Protein AF-A0AA41FCJ8-F1 (afdb_monomer_lite)

Secondary structure (DSSP, 8-state):
---SB-TTS-B-EEEEEETHHHHHHHHHHHHS-HHHHHTEEEEEEESPPPPPGGG--HHHHHHHHTTEEEEEESS-SGGGTT------TTS--S--SS--EEE-BSS-GGGGG-GGGB-EETTEEPB-SS--HHHHHHHHHHHHHHHH--HHHHHHHHHHHHHHHHHT--SSGGGGGG--S-HHHHHHHHHHH-TTS-HHHHHHHHHHHHHHHHHS--TTSS-S------

Sequence (230 aa):
MEETICKDGTVRYRIGGHSKGGNLAVYGAMMCSEGAKEQIDAIYMNDSPGLCPAMIDEEKCQDIQGRIIKIVPEFSIIGMLFEGNDTVNGTEQKVAMNSGLIVKSSADGILQHDAFSWQIEGNHFATAQQLAEKAWIYNGIFDRWIES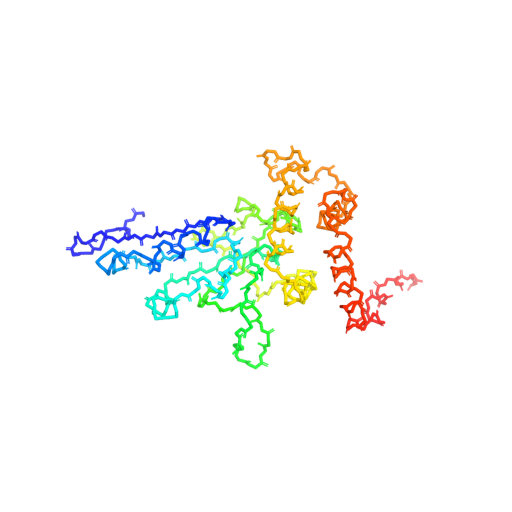ADFEERELFVRNFFDALEAGGARTTSELAKSDAGGFEAILFAMVSSEKSSKKVVGKLFYSFWEERKAINYPKLVTVQDGSSS

Structure (mmCIF, N/CA/C/O backbone):
data_AF-A0AA41FCJ8-F1
#
_entry.id   AF-A0AA41FCJ8-F1
#
loop_
_atom_site.group_PDB
_atom_site.id
_atom_site.type_symbol
_atom_site.label_atom_id
_atom_site.label_alt_id
_atom_site.label_comp_id
_atom_site.label_asym_id
_atom_site.label_entity_id
_atom_site.label_seq_id
_atom_site.pdbx_PDB_ins_code
_atom_site.Cartn_x
_atom_site.Cartn_y
_atom_site.Cartn_z
_atom_site.occupancy
_atom_site.B_iso_or_equiv
_atom_site.auth_seq_id
_atom_site.auth_comp_id
_atom_site.auth_asym_id
_atom_site.auth_atom_id
_atom_site.pdbx_PDB_model_num
ATOM 1 N N . MET A 1 1 ? -18.033 -17.223 9.549 1.00 35.25 1 MET A N 1
ATOM 2 C CA . MET A 1 1 ? -18.462 -15.876 9.112 1.00 35.25 1 MET A CA 1
ATOM 3 C C . MET A 1 1 ? -19.306 -15.261 10.234 1.00 35.25 1 MET A C 1
ATOM 5 O O . MET A 1 1 ? -20.445 -14.888 10.015 1.00 35.25 1 MET A O 1
ATOM 9 N N . GLU A 1 2 ? -18.764 -15.244 11.458 1.00 34.78 2 GLU A N 1
ATOM 10 C CA . GLU A 1 2 ? -19.519 -14.983 12.703 1.00 34.78 2 GLU A CA 1
ATOM 11 C C . GLU A 1 2 ? -18.707 -14.138 13.713 1.00 34.78 2 GLU A C 1
ATOM 13 O O . GLU A 1 2 ? -19.001 -14.112 14.899 1.00 34.78 2 GLU A O 1
ATOM 18 N N . GLU A 1 3 ? -17.681 -13.415 13.250 1.00 41.94 3 GLU A N 1
ATOM 19 C CA . GLU A 1 3 ? -16.798 -12.588 14.097 1.00 41.94 3 GLU A CA 1
ATOM 20 C C . GLU A 1 3 ? -16.775 -11.122 13.639 1.00 41.94 3 GLU A C 1
ATOM 22 O O . GLU A 1 3 ? -15.727 -10.517 13.403 1.00 41.94 3 GLU A O 1
ATOM 27 N N . THR A 1 4 ? -17.951 -10.532 13.429 1.00 51.28 4 THR A N 1
ATOM 28 C CA . THR A 1 4 ? -18.060 -9.086 13.132 1.00 51.28 4 THR A CA 1
ATOM 29 C C . THR A 1 4 ? -18.972 -8.350 14.111 1.00 51.28 4 THR A C 1
ATOM 31 O O . THR A 1 4 ? -19.160 -7.146 13.995 1.00 51.28 4 THR A O 1
ATOM 34 N N . ILE A 1 5 ? -19.499 -9.052 15.116 1.00 45.84 5 ILE A N 1
ATOM 35 C CA . ILE A 1 5 ? -20.264 -8.465 16.216 1.00 45.84 5 ILE A CA 1
ATOM 36 C C . ILE A 1 5 ? -19.509 -8.804 17.500 1.00 45.84 5 ILE A C 1
ATOM 38 O O . ILE A 1 5 ? -19.353 -9.979 17.839 1.00 45.84 5 ILE A O 1
ATOM 42 N N . CYS A 1 6 ? -18.994 -7.790 18.196 1.00 50.47 6 CYS A N 1
ATOM 43 C CA . CYS A 1 6 ? -18.425 -7.980 19.524 1.00 50.47 6 CYS A CA 1
ATOM 44 C C . CYS A 1 6 ? -19.501 -8.511 20.481 1.00 50.47 6 CYS A C 1
ATOM 46 O O . CYS A 1 6 ? -20.681 -8.177 20.371 1.00 50.47 6 CYS A O 1
ATOM 48 N N . LYS A 1 7 ? -19.086 -9.341 21.445 1.00 52.44 7 LYS A N 1
ATOM 49 C CA . LYS A 1 7 ? -19.967 -10.000 22.430 1.00 52.44 7 LYS A CA 1
ATOM 50 C C . LYS A 1 7 ? -20.771 -9.026 23.318 1.00 52.44 7 LYS A C 1
ATOM 52 O O . LYS A 1 7 ? -21.604 -9.485 24.091 1.00 52.44 7 LYS A O 1
ATOM 57 N N . ASP A 1 8 ? -20.526 -7.720 23.223 1.00 64.62 8 ASP A N 1
ATOM 58 C CA . ASP A 1 8 ? -21.127 -6.642 24.016 1.00 64.62 8 ASP A CA 1
ATOM 59 C C . ASP A 1 8 ? -22.185 -5.806 23.259 1.00 64.62 8 ASP A C 1
ATOM 61 O O . ASP A 1 8 ? -22.806 -4.933 23.860 1.00 64.62 8 ASP A O 1
ATOM 65 N N . GLY A 1 9 ? -22.417 -6.065 21.964 1.00 64.44 9 GLY A N 1
ATOM 66 C CA . GLY A 1 9 ? -23.357 -5.298 21.136 1.00 64.44 9 GLY A CA 1
ATOM 67 C C . GLY A 1 9 ? -22.776 -4.024 20.508 1.00 64.44 9 GLY A C 1
ATOM 68 O O . GLY A 1 9 ? -23.511 -3.291 19.843 1.00 64.44 9 GLY A O 1
ATOM 69 N N . THR A 1 10 ? -21.474 -3.768 20.665 1.00 71.56 10 THR A N 1
ATOM 70 C CA . THR A 1 10 ? -20.786 -2.636 20.035 1.00 71.56 10 THR A CA 1
ATOM 71 C C . THR A 1 10 ? -20.411 -2.982 18.590 1.00 71.56 10 THR A C 1
ATOM 73 O O . THR A 1 10 ? -19.773 -4.003 18.322 1.00 71.56 10 THR A O 1
ATOM 76 N N . VAL A 1 11 ? -20.792 -2.126 17.634 1.00 82.31 11 VAL A N 1
ATOM 77 C CA . VAL A 1 11 ? -20.385 -2.268 16.226 1.00 82.31 11 VAL A CA 1
ATOM 78 C C . VAL A 1 11 ? -18.934 -1.820 16.083 1.00 82.31 11 VAL A C 1
ATOM 80 O O . VAL A 1 11 ? -18.587 -0.700 16.459 1.00 82.31 11 VAL A O 1
ATOM 83 N N . ARG A 1 12 ? -18.094 -2.694 15.525 1.00 87.94 12 ARG A N 1
ATOM 84 C CA . ARG A 1 12 ? -16.699 -2.393 15.196 1.00 87.94 12 ARG A CA 1
ATOM 85 C C . ARG A 1 12 ? -16.515 -2.350 13.688 1.00 87.94 12 ARG A C 1
ATOM 87 O O . ARG A 1 12 ? -17.090 -3.161 12.961 1.00 87.94 12 ARG A O 1
ATOM 94 N N . TYR A 1 13 ? -15.699 -1.416 13.222 1.00 91.94 13 TYR A N 1
ATOM 95 C CA . TYR A 1 13 ? -15.440 -1.198 11.808 1.00 91.94 13 TYR A CA 1
ATOM 96 C C . TYR A 1 13 ? -14.027 -1.627 11.442 1.00 91.94 13 TYR A C 1
ATOM 98 O O . TYR A 1 13 ? -13.049 -1.291 12.107 1.00 91.94 13 TYR A O 1
ATOM 106 N N . ARG A 1 14 ? -13.924 -2.330 10.318 1.00 94.62 14 ARG A N 1
ATOM 107 C CA . ARG A 1 14 ? -12.679 -2.473 9.571 1.00 94.62 14 ARG A CA 1
ATOM 108 C C . ARG A 1 14 ? -12.809 -1.602 8.340 1.00 94.62 14 ARG A C 1
ATOM 110 O O . ARG A 1 14 ? -13.746 -1.779 7.564 1.00 94.62 14 ARG A O 1
ATOM 117 N N . ILE A 1 15 ? -11.905 -0.651 8.192 1.00 95.88 15 ILE A N 1
ATOM 118 C CA . ILE A 1 15 ? -11.885 0.257 7.050 1.00 95.88 15 ILE A CA 1
ATOM 119 C C . ILE A 1 15 ? -10.626 0.004 6.238 1.00 95.88 15 ILE A C 1
ATOM 121 O O . ILE A 1 15 ? -9.684 -0.620 6.714 1.00 95.88 15 ILE A O 1
ATOM 125 N N . GLY A 1 16 ? -10.588 0.491 5.011 1.00 95.25 16 GLY A N 1
ATOM 126 C CA . GLY A 1 16 ? -9.395 0.383 4.198 1.00 95.25 16 GLY A CA 1
ATOM 127 C C . GLY A 1 16 ? -9.660 0.741 2.758 1.00 95.25 16 GLY A C 1
ATOM 128 O O . GLY A 1 16 ? -10.782 1.074 2.372 1.00 95.25 16 GLY A O 1
ATOM 129 N N . GLY A 1 17 ? -8.615 0.638 1.957 1.00 94.56 17 GLY A N 1
ATOM 130 C CA . GLY A 1 17 ? -8.722 0.841 0.530 1.00 94.56 17 GLY A CA 1
ATOM 131 C C . GLY A 1 17 ? -7.480 0.373 -0.201 1.00 94.56 17 GLY A C 1
ATOM 132 O O . GLY A 1 17 ? -6.437 0.112 0.394 1.00 94.56 17 GLY A O 1
ATOM 133 N N . HIS A 1 18 ? -7.630 0.256 -1.513 1.00 92.06 18 HIS A N 1
ATOM 134 C CA . HIS A 1 18 ? -6.555 -0.093 -2.428 1.00 92.06 18 HIS A CA 1
ATOM 135 C C . HIS A 1 18 ? -5.989 1.150 -3.107 1.00 92.06 18 HIS A C 1
ATOM 137 O O . HIS A 1 18 ? -6.725 2.116 -3.341 1.00 92.06 18 HIS A O 1
ATOM 143 N N . SER A 1 19 ? -4.688 1.143 -3.411 1.00 88.19 19 SER A N 1
ATOM 144 C CA . SER A 1 19 ? -4.016 2.251 -4.097 1.00 88.19 19 SER A CA 1
ATOM 145 C C . SER A 1 19 ? -4.230 3.565 -3.325 1.00 88.19 19 SER A C 1
ATOM 147 O O . SER A 1 19 ? -4.012 3.616 -2.115 1.00 88.19 19 SER A O 1
ATOM 149 N N . LYS A 1 20 ? -4.734 4.626 -3.964 1.00 86.81 20 LYS A N 1
ATOM 150 C CA . LYS A 1 20 ? -5.083 5.900 -3.301 1.00 86.81 20 LYS A CA 1
ATOM 151 C C . LYS A 1 20 ? -6.143 5.761 -2.191 1.00 86.81 20 LYS A C 1
ATOM 153 O O . LYS A 1 20 ? -6.176 6.579 -1.273 1.00 86.81 20 LYS A O 1
ATOM 158 N N . GLY A 1 21 ? -6.990 4.730 -2.245 1.00 91.12 21 GLY A N 1
ATOM 159 C CA . GLY A 1 21 ? -8.059 4.500 -1.272 1.00 91.12 21 GLY A CA 1
ATOM 160 C C . GLY A 1 21 ? -7.560 4.158 0.133 1.00 91.12 21 GLY A C 1
ATOM 161 O O . GLY A 1 21 ? -8.212 4.528 1.104 1.00 91.12 21 GLY A O 1
ATOM 162 N N . GLY A 1 22 ? -6.402 3.501 0.268 1.00 91.62 22 GLY A N 1
ATOM 163 C CA . GLY A 1 22 ? -5.837 3.210 1.591 1.00 91.62 22 GLY A CA 1
ATOM 164 C C . GLY A 1 22 ? -5.330 4.470 2.288 1.00 91.62 22 GLY A C 1
ATOM 165 O O . GLY A 1 22 ? -5.596 4.659 3.471 1.00 91.62 22 GLY A O 1
ATOM 166 N N . ASN A 1 23 ? -4.727 5.400 1.539 1.00 88.75 23 ASN A N 1
ATOM 167 C CA . ASN A 1 23 ? -4.375 6.722 2.066 1.00 88.75 23 ASN A CA 1
ATOM 168 C C . ASN A 1 23 ? -5.604 7.502 2.536 1.00 88.75 23 ASN A C 1
ATOM 170 O O . ASN A 1 23 ? -5.583 8.106 3.607 1.00 88.75 23 ASN A O 1
ATOM 174 N N . LEU A 1 24 ? -6.696 7.450 1.769 1.00 92.75 24 LEU A N 1
ATOM 175 C CA . LEU A 1 24 ? -7.957 8.064 2.175 1.00 92.75 24 LEU A CA 1
ATOM 176 C C . LEU A 1 24 ? -8.524 7.422 3.451 1.00 92.75 24 LEU A C 1
ATOM 178 O O . LEU A 1 24 ? -9.048 8.136 4.302 1.00 92.75 24 LEU A O 1
ATOM 182 N N . ALA A 1 25 ? -8.395 6.102 3.609 1.00 94.88 25 ALA A N 1
ATOM 183 C CA . ALA A 1 25 ? -8.841 5.398 4.808 1.00 94.88 25 ALA A CA 1
ATOM 184 C C . ALA A 1 25 ? -8.038 5.806 6.054 1.00 94.88 25 ALA A C 1
ATOM 186 O O . ALA A 1 25 ? -8.639 6.103 7.085 1.00 94.88 25 ALA A O 1
ATOM 187 N N . VAL A 1 26 ? -6.705 5.885 5.955 1.00 92.75 26 VAL A N 1
ATOM 188 C CA . VAL A 1 26 ? -5.851 6.349 7.064 1.00 92.75 26 VAL A CA 1
ATOM 189 C C . VAL A 1 26 ? -6.146 7.804 7.403 1.00 92.75 26 VAL A C 1
ATOM 191 O O . VAL A 1 26 ? -6.377 8.121 8.567 1.00 92.75 26 VAL A O 1
ATOM 194 N N . TYR A 1 27 ? -6.206 8.683 6.400 1.00 93.19 27 TYR A N 1
ATOM 195 C CA . TYR A 1 27 ? -6.530 10.091 6.620 1.00 93.19 27 TYR A CA 1
ATOM 196 C C . TYR A 1 27 ? -7.916 10.259 7.260 1.00 93.19 27 TYR A C 1
ATOM 198 O O . TYR A 1 27 ? -8.078 11.015 8.215 1.00 93.19 27 TYR A O 1
ATOM 206 N N . GLY A 1 28 ? -8.912 9.507 6.786 1.00 94.75 28 GLY A N 1
ATOM 207 C CA . GLY A 1 28 ? -10.254 9.494 7.362 1.00 94.75 28 GLY A CA 1
ATOM 208 C C . GLY A 1 28 ? -10.266 9.041 8.823 1.00 94.75 28 GLY A C 1
ATOM 209 O O . GLY A 1 28 ? -10.900 9.695 9.647 1.00 94.75 28 GLY A O 1
ATOM 210 N N . ALA A 1 29 ? -9.536 7.975 9.166 1.00 94.75 29 ALA A N 1
ATOM 211 C CA . ALA A 1 29 ? -9.404 7.515 10.550 1.00 94.75 29 ALA A CA 1
ATOM 212 C C . ALA A 1 29 ? -8.693 8.533 11.446 1.00 94.75 29 ALA A C 1
ATOM 214 O O . ALA A 1 29 ? -9.119 8.756 12.576 1.00 94.75 29 ALA A O 1
ATOM 215 N N . MET A 1 30 ? -7.641 9.171 10.934 1.00 93.81 30 MET A N 1
ATOM 216 C CA . MET A 1 30 ? -6.879 10.186 11.658 1.00 93.81 30 MET A CA 1
ATOM 217 C C . MET A 1 30 ? -7.745 11.410 11.977 1.00 93.81 30 MET A C 1
ATOM 219 O O . MET A 1 30 ? -7.623 11.991 13.048 1.00 93.81 30 MET A O 1
ATOM 223 N N . MET A 1 31 ? -8.645 11.788 11.064 1.00 94.62 31 MET A N 1
ATOM 224 C CA . MET A 1 31 ? -9.454 13.006 11.175 1.00 94.62 31 MET A CA 1
ATOM 225 C C . MET A 1 31 ? -10.860 12.788 11.753 1.00 94.62 31 MET A C 1
ATOM 227 O O . MET A 1 31 ? -11.592 13.761 11.949 1.00 94.62 31 MET A O 1
ATOM 231 N N . CYS A 1 32 ? -11.274 11.543 12.007 1.00 94.69 32 CYS A N 1
ATOM 232 C CA . CYS A 1 32 ? -12.595 11.260 12.566 1.00 94.69 32 CYS A CA 1
ATOM 233 C C . CYS A 1 32 ? -12.681 11.597 14.066 1.00 94.69 32 CYS A C 1
ATOM 235 O O . CYS A 1 32 ? -11.675 11.716 14.761 1.00 94.69 32 CYS A O 1
ATOM 237 N N . SER A 1 33 ? -13.906 11.762 14.576 1.00 94.69 33 SER A N 1
ATOM 238 C CA . SER A 1 33 ? -14.152 11.993 16.008 1.00 94.69 33 SER A CA 1
ATOM 239 C C . SER A 1 33 ? -13.670 10.817 16.860 1.00 94.69 33 SER A C 1
ATOM 241 O O . SER A 1 33 ? -13.837 9.678 16.427 1.00 94.69 33 SER A O 1
ATOM 243 N N . GLU A 1 34 ? -13.236 11.060 18.100 1.00 91.31 34 GLU A N 1
ATOM 244 C CA . GLU A 1 34 ? -12.759 10.001 19.010 1.00 91.31 34 GLU A CA 1
ATOM 245 C C . GLU A 1 34 ? -13.717 8.811 19.137 1.00 91.31 34 GLU A C 1
ATOM 247 O O . GLU A 1 34 ? -13.292 7.673 18.984 1.00 91.31 34 GLU A O 1
ATOM 252 N N . GLY A 1 35 ? -15.026 9.043 19.286 1.00 90.88 35 GLY A N 1
ATOM 253 C CA . GLY A 1 35 ? -15.997 7.943 19.381 1.00 90.88 35 GLY A CA 1
ATOM 254 C C . GLY A 1 35 ? -16.070 7.064 18.123 1.00 90.88 35 GLY A C 1
ATOM 255 O O . GLY A 1 35 ? -16.264 5.857 18.220 1.00 90.88 35 GLY A O 1
ATOM 256 N N . ALA A 1 36 ? -15.871 7.645 16.935 1.00 90.94 36 ALA A N 1
ATOM 257 C CA . ALA A 1 36 ? -15.769 6.880 15.690 1.00 90.94 36 ALA A CA 1
ATOM 258 C C . ALA A 1 36 ? -14.411 6.174 15.597 1.00 90.94 36 ALA A C 1
ATOM 260 O O . ALA A 1 36 ? -14.345 5.007 15.215 1.00 90.94 36 ALA A O 1
ATOM 261 N N . LYS A 1 37 ? -13.340 6.865 16.005 1.00 92.25 37 LYS A N 1
ATOM 262 C CA . LYS A 1 37 ? -11.983 6.326 16.053 1.00 92.25 37 LYS A CA 1
ATOM 263 C C . LYS A 1 37 ? -11.933 5.088 16.944 1.00 92.25 37 LYS A C 1
ATOM 265 O O . LYS A 1 37 ? -11.397 4.075 16.519 1.00 92.25 37 LYS A O 1
ATOM 270 N N . GLU A 1 38 ? -12.535 5.109 18.130 1.00 90.44 38 GLU A N 1
ATOM 271 C CA . GLU A 1 38 ? -12.596 3.979 19.072 1.00 90.44 38 GLU A CA 1
ATOM 272 C C . GLU A 1 38 ? -13.290 2.738 18.499 1.00 90.44 38 GLU A C 1
A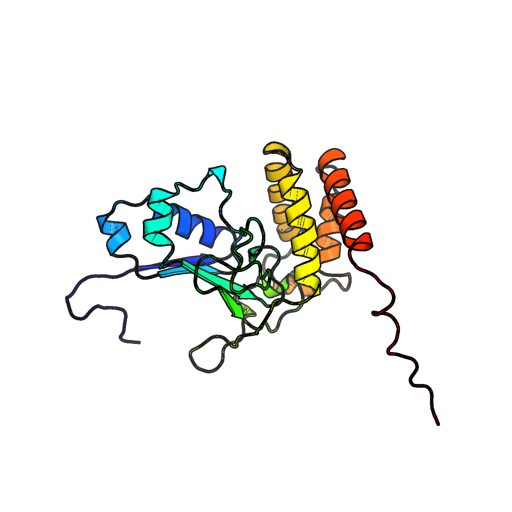TOM 274 O O . GLU A 1 38 ? -12.949 1.621 18.890 1.00 90.44 38 GLU A O 1
ATOM 279 N N . GLN A 1 39 ? -14.227 2.909 17.562 1.00 92.19 39 GLN A N 1
ATOM 280 C CA . GLN A 1 39 ? -14.932 1.811 16.893 1.00 92.19 39 GLN A CA 1
ATOM 281 C C . GLN A 1 39 ? -14.122 1.174 15.755 1.00 92.19 39 GLN A C 1
ATOM 283 O O . GLN A 1 39 ? -14.518 0.123 15.253 1.00 92.19 39 GLN A O 1
ATOM 288 N N . ILE A 1 40 ? -13.006 1.774 15.332 1.00 93.69 40 ILE A N 1
ATOM 289 C CA . ILE A 1 40 ? -12.147 1.222 14.279 1.00 93.69 40 ILE A CA 1
ATOM 290 C C . ILE A 1 40 ? -11.236 0.144 14.877 1.00 93.69 40 ILE A C 1
ATOM 292 O O . ILE A 1 40 ? -10.404 0.430 15.739 1.00 93.69 40 ILE A O 1
ATOM 296 N N . ASP A 1 41 ? -11.366 -1.084 14.379 1.00 92.88 41 ASP A N 1
ATOM 297 C CA . ASP A 1 41 ? -10.503 -2.220 14.726 1.00 92.88 41 ASP A CA 1
ATOM 298 C C . ASP A 1 41 ? -9.234 -2.268 13.885 1.00 92.88 41 ASP A C 1
ATOM 300 O O . ASP A 1 41 ? -8.159 -2.561 14.400 1.00 92.88 41 ASP A O 1
ATOM 304 N N . ALA A 1 42 ? -9.369 -2.016 12.584 1.00 93.12 42 ALA A N 1
ATOM 305 C CA . ALA A 1 42 ? -8.277 -2.137 11.631 1.00 93.12 42 ALA A CA 1
ATOM 306 C C . ALA A 1 42 ? -8.461 -1.182 10.450 1.00 93.12 42 ALA A C 1
ATOM 308 O O . ALA A 1 42 ? -9.590 -0.907 10.026 1.00 93.12 42 ALA A O 1
ATOM 309 N N . ILE A 1 43 ? -7.336 -0.719 9.910 1.00 94.75 43 ILE A N 1
ATOM 310 C CA . ILE A 1 43 ? -7.239 0.189 8.769 1.00 94.75 43 ILE A CA 1
ATOM 311 C C . ILE A 1 43 ? -6.336 -0.469 7.724 1.00 94.75 43 ILE A C 1
ATOM 313 O O . ILE A 1 43 ? -5.121 -0.497 7.884 1.00 94.75 43 ILE A O 1
ATOM 317 N N . TYR A 1 44 ? -6.915 -1.009 6.655 1.00 93.75 44 TYR A N 1
ATOM 318 C CA . TYR A 1 44 ? -6.172 -1.715 5.612 1.00 93.75 44 TYR A CA 1
ATOM 319 C C . TYR A 1 44 ? -5.650 -0.760 4.533 1.00 93.75 44 TYR A C 1
ATOM 321 O O . TYR A 1 44 ? -6.424 -0.089 3.844 1.00 93.75 44 TYR A O 1
ATOM 329 N N . MET A 1 45 ? -4.333 -0.752 4.352 1.00 92.25 45 MET A N 1
ATOM 330 C CA . MET A 1 45 ? -3.622 -0.082 3.265 1.00 92.25 45 MET A CA 1
ATOM 331 C C . MET A 1 45 ? -3.175 -1.127 2.241 1.00 92.25 45 MET A C 1
ATOM 333 O O . MET A 1 45 ? -2.118 -1.738 2.395 1.00 92.25 45 MET A O 1
ATOM 337 N N . ASN A 1 46 ? -3.984 -1.353 1.205 1.00 93.75 46 ASN A N 1
ATOM 338 C CA . ASN A 1 46 ? -3.722 -2.382 0.197 1.00 93.75 46 ASN A CA 1
ATOM 339 C C . ASN A 1 46 ? -2.947 -1.777 -0.982 1.00 93.75 46 ASN A C 1
ATOM 341 O O . ASN A 1 46 ? -3.514 -1.064 -1.810 1.00 93.75 46 ASN A O 1
ATOM 345 N N . ASP A 1 47 ? -1.648 -2.051 -1.040 1.00 91.38 47 ASP A N 1
ATOM 346 C CA . ASP A 1 47 ? -0.680 -1.501 -1.994 1.00 91.38 47 ASP A CA 1
ATOM 347 C C . ASP A 1 47 ? -0.841 0.013 -2.179 1.00 91.38 47 ASP A C 1
ATOM 349 O O . ASP A 1 47 ? -0.876 0.561 -3.283 1.00 91.38 47 ASP A O 1
ATOM 353 N N . SER A 1 48 ? -1.034 0.679 -1.042 1.00 87.94 48 SER A N 1
ATOM 354 C CA . SER A 1 48 ? -1.262 2.111 -0.941 1.00 87.94 48 SER A CA 1
ATOM 355 C C . SER A 1 48 ? 0.043 2.824 -0.619 1.00 87.94 48 SER A C 1
ATOM 357 O O . SER A 1 48 ? 0.742 2.371 0.294 1.00 87.94 48 SER A O 1
ATOM 359 N N . PRO A 1 49 ? 0.360 3.936 -1.307 1.00 83.88 49 PRO A N 1
ATOM 360 C CA . PRO A 1 49 ? 1.511 4.751 -0.936 1.00 83.88 49 PRO A CA 1
ATOM 361 C C . PRO A 1 49 ? 1.355 5.235 0.509 1.00 83.88 49 PRO A C 1
ATOM 363 O O . PRO A 1 49 ? 0.233 5.308 1.007 1.00 83.88 49 PRO A O 1
ATOM 366 N N . GLY A 1 50 ? 2.455 5.561 1.177 1.00 79.44 50 GLY A N 1
ATOM 367 C CA . GLY A 1 50 ? 2.436 6.229 2.473 1.00 79.44 50 GLY A CA 1
ATOM 368 C C . GLY A 1 50 ? 1.784 7.615 2.401 1.00 79.44 50 GLY A C 1
ATOM 369 O O . GLY A 1 50 ? 1.530 8.172 1.322 1.00 79.44 50 GLY A O 1
ATOM 370 N N . LEU A 1 51 ? 1.504 8.188 3.571 1.00 79.25 51 LEU A N 1
ATOM 371 C CA . LEU A 1 51 ? 1.055 9.574 3.670 1.00 79.25 51 LEU A CA 1
ATOM 372 C C . LEU A 1 51 ? 2.248 10.521 3.517 1.00 79.25 51 LEU A C 1
ATOM 374 O O . LEU A 1 51 ? 3.316 10.304 4.079 1.00 79.25 51 LEU A O 1
ATOM 378 N N . CYS A 1 52 ? 2.048 11.620 2.787 1.00 74.75 52 CYS A N 1
ATOM 379 C CA . CYS A 1 52 ? 3.027 12.703 2.749 1.00 74.75 52 CYS A CA 1
ATOM 380 C C . CYS A 1 52 ? 3.239 13.243 4.178 1.00 74.75 52 CYS A C 1
ATOM 382 O O . CYS A 1 52 ? 2.238 13.592 4.807 1.00 74.75 52 CYS A O 1
ATOM 384 N N . PRO A 1 53 ? 4.484 13.400 4.672 1.00 74.38 53 PRO A N 1
ATOM 385 C CA . PRO A 1 53 ? 4.741 13.874 6.036 1.00 74.38 53 PRO A CA 1
ATOM 386 C C . PRO A 1 53 ? 4.040 15.193 6.386 1.00 74.38 53 PRO A C 1
ATOM 388 O O . PRO A 1 53 ? 3.564 15.365 7.499 1.00 74.38 53 PRO A O 1
ATOM 391 N N . ALA A 1 54 ? 3.883 16.096 5.412 1.00 76.06 54 ALA A N 1
ATOM 392 C CA . ALA A 1 54 ? 3.175 17.367 5.596 1.00 76.06 54 ALA A CA 1
ATOM 393 C C . ALA A 1 54 ? 1.666 17.219 5.892 1.00 76.06 54 ALA A C 1
ATOM 395 O O . ALA A 1 54 ? 1.028 18.186 6.297 1.00 76.06 54 ALA A O 1
ATOM 396 N N . MET A 1 55 ? 1.090 16.038 5.655 1.00 76.69 55 MET A N 1
ATOM 397 C CA . MET A 1 55 ? -0.320 15.720 5.901 1.00 76.69 55 MET A CA 1
ATOM 398 C C . MET A 1 55 ? -0.533 14.937 7.201 1.00 76.69 55 MET A C 1
ATOM 400 O O . MET A 1 55 ? -1.683 14.670 7.547 1.00 76.69 55 MET A O 1
ATOM 404 N N . ILE A 1 56 ? 0.542 14.529 7.882 1.00 83.88 56 ILE A N 1
ATOM 405 C CA . ILE A 1 56 ? 0.473 13.701 9.084 1.00 83.88 56 ILE A CA 1
ATOM 406 C C . ILE A 1 56 ? 0.342 14.612 10.304 1.00 83.88 56 ILE A C 1
ATOM 408 O O . ILE A 1 56 ? 1.213 15.430 10.587 1.00 83.88 56 ILE A O 1
ATOM 412 N N . ASP A 1 57 ? -0.757 14.446 11.032 1.00 87.38 57 ASP A N 1
ATOM 413 C CA . ASP A 1 57 ? -0.914 14.968 12.387 1.00 87.38 57 ASP A CA 1
ATOM 414 C C . ASP A 1 57 ? -0.348 13.909 13.343 1.00 87.38 57 ASP A C 1
ATOM 416 O O . ASP A 1 57 ? -0.948 12.847 13.504 1.00 87.38 57 ASP A O 1
ATOM 420 N N . GLU A 1 58 ? 0.850 14.143 13.890 1.00 85.75 58 GLU A N 1
ATOM 421 C CA . GLU A 1 58 ? 1.599 13.123 14.642 1.00 85.75 58 GLU A CA 1
ATOM 422 C C . GLU A 1 58 ? 0.816 12.569 15.838 1.00 85.75 58 GLU A C 1
ATOM 424 O O . GLU A 1 58 ? 0.804 11.356 16.041 1.00 85.75 58 GLU A O 1
ATOM 429 N N . GLU A 1 59 ? 0.120 13.428 16.588 1.00 87.62 59 GLU A N 1
ATOM 430 C CA . GLU A 1 59 ? -0.679 13.029 17.755 1.00 87.62 59 GLU A CA 1
ATOM 431 C C . GLU A 1 59 ? -1.828 12.110 17.327 1.00 87.62 59 GLU A C 1
ATOM 433 O O . GLU A 1 59 ? -1.963 10.988 17.813 1.00 87.62 59 GLU A O 1
ATOM 438 N N . LYS A 1 60 ? -2.608 12.527 16.325 1.00 88.31 60 LYS A N 1
ATOM 439 C CA . LYS A 1 60 ? -3.739 11.721 15.841 1.00 88.31 60 LYS A CA 1
ATOM 440 C C . LYS A 1 60 ? -3.300 10.462 15.106 1.00 88.31 60 LYS A C 1
ATOM 442 O O . LYS A 1 60 ? -4.041 9.479 15.065 1.00 88.31 60 LYS A O 1
ATOM 447 N N . CYS A 1 61 ? -2.124 10.486 14.486 1.00 86.56 61 CYS A N 1
ATOM 448 C CA . CYS A 1 61 ? -1.553 9.324 13.825 1.00 86.56 61 CYS A CA 1
ATOM 449 C C . CYS A 1 61 ? -1.149 8.261 14.852 1.00 86.56 61 CYS A C 1
ATOM 451 O O . CYS A 1 61 ? -1.476 7.088 14.661 1.00 86.56 61 CYS A O 1
ATOM 453 N N . GLN A 1 62 ? -0.539 8.663 15.974 1.00 87.25 62 GLN A N 1
ATOM 454 C CA . GLN A 1 62 ? -0.189 7.756 17.073 1.00 87.25 62 GLN A CA 1
ATOM 455 C C . GLN A 1 62 ? -1.414 6.991 17.597 1.00 87.25 62 GLN A C 1
ATOM 457 O O . GLN A 1 62 ? -1.324 5.782 17.822 1.00 87.25 62 GLN A O 1
ATOM 462 N N . ASP A 1 63 ? -2.582 7.639 17.680 1.00 89.19 63 ASP A N 1
ATOM 463 C CA . ASP A 1 63 ? -3.827 6.990 18.116 1.00 89.19 63 ASP A CA 1
ATOM 464 C C . ASP A 1 63 ? -4.265 5.825 17.213 1.00 89.19 63 ASP A C 1
ATOM 466 O O . ASP A 1 63 ? -4.971 4.908 17.650 1.00 89.19 63 ASP A O 1
ATOM 470 N N . ILE A 1 64 ? -3.916 5.863 15.925 1.00 90.00 64 ILE A N 1
ATOM 471 C CA . ILE A 1 64 ? -4.375 4.887 14.927 1.00 90.00 64 ILE A CA 1
ATOM 472 C C . ILE A 1 64 ? -3.269 3.953 14.432 1.00 90.00 64 ILE A C 1
ATOM 474 O O . ILE A 1 64 ? -3.589 2.894 13.896 1.00 90.00 64 ILE A O 1
ATOM 478 N N . GLN A 1 65 ? -1.992 4.283 14.640 1.00 87.31 65 GLN A N 1
ATOM 479 C CA . GLN A 1 65 ? -0.838 3.561 14.090 1.00 87.31 65 GLN A CA 1
ATOM 480 C C . GLN A 1 65 ? -0.806 2.075 14.480 1.00 87.31 65 GLN A C 1
ATOM 482 O O . GLN A 1 65 ? -0.370 1.233 13.697 1.00 87.31 65 GLN A O 1
ATOM 487 N N . GLY A 1 66 ? -1.308 1.717 15.667 1.00 87.50 66 GLY A N 1
ATOM 488 C CA . GLY A 1 66 ? -1.425 0.321 16.113 1.00 87.50 66 GLY A CA 1
ATOM 489 C C . GLY A 1 66 ? -2.494 -0.508 15.384 1.00 87.50 66 GLY A C 1
ATOM 490 O O . GLY A 1 66 ? -2.576 -1.713 15.599 1.00 87.50 66 GLY A O 1
ATOM 491 N N . ARG A 1 67 ? -3.327 0.125 14.549 1.00 90.56 67 ARG A N 1
ATOM 492 C CA . ARG A 1 67 ? -4.453 -0.493 13.826 1.00 90.56 67 ARG A CA 1
ATOM 493 C C . ARG A 1 67 ? -4.278 -0.472 12.311 1.00 90.56 67 ARG A C 1
ATOM 495 O O . ARG A 1 67 ? -5.107 -1.036 11.598 1.00 90.56 67 ARG A O 1
ATOM 502 N N . ILE A 1 68 ? -3.239 0.192 11.812 1.00 90.19 68 ILE A N 1
ATOM 503 C CA . ILE A 1 68 ? -2.915 0.212 10.388 1.00 90.19 68 ILE A CA 1
ATOM 504 C C . ILE A 1 68 ? -2.319 -1.145 10.016 1.00 90.19 68 ILE A C 1
ATOM 506 O O . ILE A 1 68 ? -1.402 -1.622 10.672 1.00 90.19 68 ILE A O 1
ATOM 510 N N . ILE A 1 69 ? -2.868 -1.766 8.974 1.00 90.88 69 ILE A N 1
ATOM 511 C CA . ILE A 1 69 ? -2.392 -3.019 8.396 1.00 90.88 69 ILE A CA 1
ATOM 512 C C . ILE A 1 69 ? -2.045 -2.730 6.947 1.00 90.88 69 ILE A C 1
ATOM 514 O O . ILE A 1 69 ? -2.927 -2.449 6.131 1.00 90.88 69 ILE A O 1
ATOM 518 N N . LYS A 1 70 ? -0.761 -2.808 6.618 1.00 89.88 70 LYS A N 1
ATOM 519 C CA . LYS A 1 70 ? -0.289 -2.593 5.256 1.00 89.88 70 LYS A CA 1
ATOM 520 C C . LYS A 1 70 ? -0.110 -3.927 4.551 1.00 89.88 70 LYS A C 1
ATOM 522 O O . LYS A 1 70 ? 0.505 -4.835 5.092 1.00 89.88 70 LYS A O 1
ATOM 527 N N . ILE A 1 71 ? -0.658 -4.060 3.351 1.00 93.00 71 ILE A N 1
ATOM 528 C CA . ILE A 1 71 ? -0.538 -5.276 2.545 1.00 93.00 71 ILE A CA 1
ATOM 529 C C . ILE A 1 71 ? -0.002 -4.870 1.185 1.00 93.00 71 ILE A C 1
ATOM 531 O O . ILE A 1 71 ? -0.604 -4.028 0.527 1.00 93.00 71 ILE A O 1
ATOM 535 N N . VAL A 1 72 ? 1.121 -5.439 0.767 1.00 92.81 72 VAL A N 1
ATOM 536 C CA . VAL A 1 72 ? 1.775 -5.123 -0.508 1.00 92.81 72 VAL A CA 1
ATOM 537 C C . VAL A 1 72 ? 2.127 -6.410 -1.255 1.00 92.81 72 VAL A C 1
ATOM 539 O O . VAL A 1 72 ? 2.440 -7.412 -0.613 1.00 92.81 72 VAL A O 1
ATOM 542 N N . PRO A 1 73 ? 2.094 -6.430 -2.594 1.00 93.12 73 PRO A N 1
ATOM 543 C CA . PRO A 1 73 ? 2.631 -7.549 -3.358 1.00 93.12 73 PRO A CA 1
ATOM 544 C C . PRO A 1 73 ? 4.167 -7.604 -3.298 1.00 93.12 73 PRO A C 1
ATOM 546 O O . PRO A 1 73 ? 4.823 -6.619 -2.957 1.00 93.12 73 PRO A O 1
ATOM 549 N N . GLU A 1 74 ? 4.752 -8.736 -3.700 1.00 90.00 74 GLU A N 1
ATOM 550 C CA . GLU A 1 74 ? 6.209 -8.906 -3.842 1.00 90.00 74 GLU A CA 1
ATOM 551 C C . GLU A 1 74 ? 6.846 -7.810 -4.712 1.00 90.00 74 GLU A C 1
ATOM 553 O O . GLU A 1 74 ? 7.897 -7.265 -4.370 1.00 90.00 74 GLU A O 1
ATOM 558 N N . PHE A 1 75 ? 6.207 -7.445 -5.823 1.00 87.00 75 PHE A N 1
ATOM 559 C CA . PHE A 1 75 ? 6.578 -6.297 -6.639 1.00 87.00 75 PHE A CA 1
ATOM 560 C C . PHE A 1 75 ? 5.655 -5.112 -6.335 1.00 87.00 75 PHE A C 1
ATOM 562 O O . PHE A 1 75 ? 4.680 -4.858 -7.040 1.00 87.00 75 PHE A O 1
ATOM 569 N N . SER A 1 76 ? 5.983 -4.366 -5.280 1.00 87.06 76 SER A N 1
ATOM 570 C CA . SER A 1 76 ? 5.282 -3.135 -4.908 1.00 87.06 76 SER A CA 1
ATOM 571 C C . SER A 1 76 ? 6.161 -1.909 -5.135 1.00 87.06 76 SER A C 1
ATOM 573 O O . SER A 1 76 ? 7.215 -1.755 -4.513 1.00 87.06 76 SER A O 1
ATOM 575 N N . ILE A 1 77 ? 5.705 -1.039 -6.040 1.00 82.50 77 ILE A N 1
ATOM 576 C CA . ILE A 1 77 ? 6.252 0.312 -6.221 1.00 82.50 77 ILE A CA 1
ATOM 577 C C . ILE A 1 77 ? 5.320 1.336 -5.593 1.00 82.50 77 ILE A C 1
ATOM 579 O O . ILE A 1 77 ? 5.741 2.160 -4.793 1.00 82.50 77 ILE A O 1
ATOM 583 N N . ILE A 1 78 ? 4.030 1.257 -5.932 1.00 81.06 78 ILE A N 1
ATOM 584 C CA . ILE A 1 78 ? 3.008 2.207 -5.481 1.00 81.06 78 ILE A CA 1
ATOM 585 C C . ILE A 1 78 ? 2.874 2.162 -3.964 1.00 81.06 78 ILE A C 1
ATOM 587 O O . ILE A 1 78 ? 2.919 3.211 -3.327 1.00 81.06 78 ILE A O 1
ATOM 591 N N . GLY A 1 79 ? 2.769 0.962 -3.390 1.00 82.88 79 GLY A N 1
ATOM 592 C CA . GLY A 1 79 ? 2.707 0.763 -1.949 1.00 82.88 79 GLY A CA 1
ATOM 593 C C . GLY A 1 79 ? 3.951 1.222 -1.202 1.00 82.88 79 GLY A C 1
ATOM 594 O O . GLY A 1 79 ? 3.889 1.399 0.004 1.00 82.88 79 GLY A O 1
ATOM 595 N N . MET A 1 80 ? 5.061 1.462 -1.889 1.00 83.56 80 MET A N 1
ATOM 596 C CA . MET A 1 80 ? 6.335 1.804 -1.264 1.00 83.56 80 MET A CA 1
ATOM 597 C C . MET A 1 80 ? 6.682 3.290 -1.380 1.00 83.56 80 MET A C 1
ATOM 599 O O . MET A 1 80 ? 7.614 3.749 -0.728 1.00 83.56 80 MET A O 1
ATOM 603 N N . LEU A 1 81 ? 5.927 4.064 -2.167 1.00 77.50 81 LEU A N 1
ATOM 604 C CA . LEU A 1 81 ? 6.110 5.514 -2.253 1.00 77.50 81 LEU A CA 1
ATOM 605 C C . LEU A 1 81 ? 5.779 6.172 -0.912 1.00 77.50 81 LEU A C 1
ATOM 607 O O . LEU A 1 81 ? 4.751 5.855 -0.320 1.00 77.50 81 LEU A O 1
ATOM 611 N N . PHE A 1 82 ? 6.584 7.152 -0.492 1.00 70.69 82 PHE A N 1
ATOM 612 C CA . PHE A 1 82 ? 6.403 7.899 0.765 1.00 70.69 82 PHE A CA 1
ATOM 613 C C . PHE A 1 82 ? 6.418 7.031 2.035 1.00 70.69 82 PHE A C 1
ATOM 615 O O . PHE A 1 82 ? 5.962 7.481 3.085 1.00 70.69 82 PHE A O 1
ATOM 622 N N . GLU A 1 83 ? 6.938 5.806 1.963 1.00 68.00 83 GLU A N 1
ATOM 623 C CA . GLU A 1 83 ? 7.222 5.027 3.164 1.00 68.00 83 GLU A CA 1
ATOM 624 C C . GLU A 1 83 ? 8.421 5.640 3.893 1.00 68.00 83 GLU A C 1
ATOM 626 O O . GLU A 1 83 ? 9.475 5.880 3.302 1.00 68.00 83 GLU A O 1
ATOM 631 N N . GLY A 1 84 ? 8.254 5.916 5.188 1.00 55.41 84 GLY A N 1
ATOM 632 C CA . GLY A 1 84 ? 9.369 6.302 6.045 1.00 55.41 84 GLY A CA 1
ATOM 633 C C . GLY A 1 84 ? 10.374 5.155 6.181 1.00 55.41 84 GLY A C 1
ATOM 634 O O . GLY A 1 84 ? 10.012 3.978 6.144 1.00 55.41 84 GLY A O 1
ATOM 635 N N . ASN A 1 85 ? 11.651 5.489 6.362 1.00 44.91 85 ASN A N 1
ATOM 636 C CA . ASN A 1 85 ? 12.676 4.503 6.695 1.00 44.91 85 ASN A CA 1
ATOM 637 C C . ASN A 1 85 ? 12.548 4.125 8.179 1.00 44.91 85 ASN A C 1
ATOM 639 O O . ASN A 1 85 ? 13.244 4.695 9.018 1.00 44.91 85 ASN A O 1
ATOM 643 N N . ASP A 1 86 ? 11.679 3.176 8.520 1.00 39.50 86 ASP A N 1
ATOM 644 C CA . ASP A 1 86 ? 11.659 2.628 9.876 1.00 39.50 86 ASP A CA 1
ATOM 645 C C . ASP A 1 86 ? 12.712 1.522 10.007 1.00 39.50 86 ASP A C 1
ATOM 647 O O . ASP A 1 86 ? 12.714 0.504 9.314 1.00 39.50 86 ASP A O 1
ATOM 651 N N . THR A 1 87 ? 13.665 1.744 10.909 1.00 30.75 87 THR A N 1
ATOM 652 C CA . THR A 1 87 ? 14.738 0.790 11.194 1.00 30.75 87 THR A CA 1
ATOM 653 C C . THR A 1 87 ? 14.190 -0.317 12.093 1.00 30.75 87 THR A C 1
ATOM 655 O O . THR A 1 87 ? 14.249 -0.218 13.317 1.00 30.75 87 THR A O 1
ATOM 658 N N . VAL A 1 88 ? 13.661 -1.394 11.513 1.00 32.12 88 VAL A N 1
ATOM 659 C CA . VAL A 1 88 ? 13.264 -2.583 12.282 1.00 32.12 88 VAL A CA 1
ATOM 660 C C . VAL A 1 88 ? 14.442 -3.566 12.330 1.00 32.12 88 VAL A C 1
ATOM 662 O O . VAL A 1 88 ? 14.813 -4.179 11.336 1.00 32.12 88 VAL A O 1
ATOM 665 N N . ASN A 1 89 ? 15.045 -3.725 13.515 1.00 25.81 89 ASN A N 1
ATOM 666 C CA . ASN A 1 89 ? 16.078 -4.729 13.830 1.00 25.81 89 ASN A CA 1
ATOM 667 C C . ASN A 1 89 ? 17.375 -4.672 12.993 1.00 25.81 89 ASN A C 1
ATOM 669 O O . ASN A 1 89 ? 17.846 -5.700 12.506 1.00 25.81 89 ASN A O 1
ATOM 673 N N . GLY A 1 90 ? 17.986 -3.491 12.837 1.00 28.95 90 GLY A N 1
ATOM 674 C CA . GLY A 1 90 ? 19.346 -3.359 12.275 1.00 28.95 90 GLY A CA 1
ATOM 675 C C . GLY A 1 90 ? 19.494 -3.788 10.809 1.00 28.95 90 GLY A C 1
ATOM 676 O O . GLY A 1 90 ? 20.609 -3.875 10.301 1.00 28.95 90 GLY A O 1
ATOM 677 N N . THR A 1 91 ? 18.372 -4.033 10.137 1.00 33.00 91 THR A N 1
ATOM 678 C CA . THR A 1 91 ? 18.286 -4.278 8.702 1.00 33.00 91 THR A CA 1
ATOM 679 C C . THR A 1 91 ? 17.354 -3.199 8.172 1.00 33.00 91 THR A C 1
ATOM 681 O O . THR A 1 91 ? 16.216 -3.107 8.625 1.00 33.00 91 THR A O 1
ATOM 684 N N . GLU A 1 92 ? 17.835 -2.334 7.282 1.00 40.47 92 GLU A N 1
ATOM 685 C CA . GLU A 1 92 ? 17.002 -1.323 6.626 1.00 40.47 92 GLU A CA 1
ATOM 686 C C . GLU A 1 92 ? 15.967 -2.036 5.743 1.00 40.47 92 GLU A C 1
ATOM 688 O O . GLU A 1 92 ? 16.206 -2.318 4.571 1.00 40.47 92 GLU A O 1
ATOM 693 N N . GLN A 1 93 ? 14.819 -2.392 6.317 1.00 40.50 93 GLN A N 1
ATOM 694 C CA . GLN A 1 93 ? 13.638 -2.771 5.557 1.00 40.50 93 GLN A CA 1
ATOM 695 C C . GLN A 1 93 ? 12.654 -1.609 5.591 1.00 40.50 93 GLN A C 1
ATOM 697 O O . GLN A 1 93 ? 12.084 -1.314 6.635 1.00 40.50 93 GLN A O 1
ATOM 702 N N . LYS A 1 94 ? 12.445 -0.958 4.441 1.00 48.25 94 LYS A N 1
ATOM 703 C CA . LYS A 1 94 ? 11.345 -0.017 4.205 1.00 48.25 94 LYS A CA 1
ATOM 704 C C . LYS A 1 94 ? 10.017 -0.756 4.323 1.00 48.25 94 LYS A C 1
ATOM 706 O O . LYS A 1 94 ? 9.449 -1.113 3.312 1.00 48.25 94 LYS A O 1
ATOM 711 N N . VAL A 1 95 ? 9.552 -1.065 5.521 1.00 48.34 95 VAL A N 1
ATOM 712 C CA . VAL A 1 95 ? 8.163 -1.442 5.792 1.00 48.34 95 VAL A CA 1
ATOM 713 C C . VAL A 1 95 ? 7.927 -1.180 7.273 1.00 48.34 95 VAL A C 1
ATOM 715 O O . VAL A 1 95 ? 8.090 -2.087 8.088 1.00 48.34 95 VAL A O 1
ATOM 718 N N . ALA A 1 96 ? 7.545 0.039 7.651 1.00 44.75 96 ALA A N 1
ATOM 719 C CA . ALA A 1 96 ? 6.893 0.196 8.946 1.00 44.75 96 ALA A CA 1
ATOM 720 C C . ALA A 1 96 ? 6.044 1.472 9.048 1.00 44.75 96 ALA A C 1
ATOM 722 O O . ALA A 1 96 ? 6.499 2.575 9.308 1.00 44.75 96 ALA A O 1
ATOM 723 N N . MET A 1 97 ? 4.737 1.257 8.934 1.00 44.69 97 MET A N 1
ATOM 724 C CA . MET A 1 97 ? 3.882 1.322 10.113 1.00 44.69 97 MET A CA 1
ATOM 725 C C . MET A 1 97 ? 3.283 -0.076 10.307 1.00 44.69 97 MET A C 1
ATOM 727 O O . MET A 1 97 ? 2.788 -0.654 9.346 1.00 44.69 97 MET A O 1
ATOM 731 N N . ASN A 1 98 ? 3.450 -0.629 11.514 1.00 45.62 98 ASN A N 1
ATOM 732 C CA . ASN A 1 98 ? 2.990 -1.925 12.039 1.00 45.62 98 ASN A CA 1
ATOM 733 C C . ASN A 1 98 ? 2.371 -2.941 11.050 1.00 45.62 98 ASN A C 1
ATOM 735 O O . ASN A 1 98 ? 1.331 -2.719 10.444 1.00 45.62 98 ASN A O 1
ATOM 739 N N . SER A 1 99 ? 2.938 -4.153 11.009 1.00 52.91 99 SER A N 1
ATOM 740 C CA . SER A 1 99 ? 2.384 -5.332 10.313 1.00 52.91 99 SER A CA 1
ATOM 741 C C . SER A 1 99 ? 2.223 -5.200 8.792 1.00 52.91 99 SER A C 1
ATOM 743 O O . SER A 1 99 ? 1.154 -5.448 8.239 1.00 52.91 99 SER A O 1
ATOM 745 N N . GLY A 1 100 ? 3.312 -4.860 8.099 1.00 69.31 100 GLY A N 1
ATOM 746 C CA . GLY A 1 100 ? 3.366 -5.003 6.648 1.00 69.31 100 GLY A CA 1
ATOM 747 C C . GLY A 1 100 ? 3.365 -6.474 6.225 1.00 69.31 100 GLY A C 1
ATOM 748 O O . GLY A 1 100 ? 4.320 -7.198 6.499 1.00 69.31 100 GLY A O 1
ATOM 749 N N . LEU A 1 101 ? 2.299 -6.928 5.567 1.00 88.50 101 LEU A N 1
ATOM 750 C CA . LEU A 1 101 ? 2.229 -8.240 4.930 1.00 88.50 101 LEU A CA 1
ATOM 751 C C . LEU A 1 101 ? 2.670 -8.124 3.473 1.00 88.50 101 LEU A C 1
ATOM 753 O O . LEU A 1 101 ? 2.040 -7.416 2.689 1.00 88.50 101 LEU A O 1
ATOM 757 N N . ILE A 1 102 ? 3.713 -8.864 3.105 1.00 92.12 102 ILE A N 1
ATOM 758 C CA . ILE A 1 102 ? 4.083 -9.047 1.702 1.00 92.12 102 ILE A CA 1
ATOM 759 C C . ILE A 1 102 ? 3.368 -10.296 1.197 1.00 92.12 102 ILE A C 1
ATOM 761 O O . ILE A 1 102 ? 3.514 -11.373 1.781 1.00 92.12 102 ILE A O 1
ATOM 765 N N . VAL A 1 103 ? 2.579 -10.158 0.136 1.00 95.06 103 VAL A N 1
ATOM 766 C CA . VAL A 1 103 ? 1.759 -11.241 -0.420 1.00 95.06 103 VAL A CA 1
ATOM 767 C C . VAL A 1 103 ? 2.257 -11.658 -1.794 1.00 95.06 103 VAL A C 1
ATOM 769 O O . VAL A 1 103 ? 2.692 -10.831 -2.597 1.00 95.06 103 VAL A O 1
ATOM 772 N N . LYS A 1 104 ? 2.180 -12.959 -2.069 1.00 95.88 104 LYS A N 1
ATOM 773 C CA . LYS A 1 104 ? 2.489 -13.503 -3.390 1.00 95.88 104 LYS A CA 1
ATOM 774 C C . LYS A 1 104 ? 1.429 -13.088 -4.395 1.00 95.88 104 LYS A C 1
ATOM 776 O O . LYS A 1 104 ? 0.252 -12.957 -4.052 1.00 95.88 104 LYS A O 1
ATOM 781 N N . SER A 1 105 ? 1.830 -12.950 -5.651 1.00 94.00 105 SER A N 1
ATOM 782 C CA . SER A 1 105 ? 0.922 -12.639 -6.753 1.00 94.00 105 SER A CA 1
ATOM 783 C C . SER A 1 105 ? 1.093 -13.619 -7.912 1.00 94.00 105 SER A C 1
ATOM 785 O O . SER A 1 105 ? 2.185 -14.110 -8.178 1.00 94.00 105 SER A O 1
ATOM 787 N N . SER A 1 106 ? -0.003 -13.920 -8.612 1.00 92.75 106 SER A N 1
ATOM 788 C CA . SER A 1 106 ? 0.026 -14.647 -9.886 1.00 92.75 106 SER A CA 1
ATOM 789 C C . SER A 1 106 ? 0.362 -13.759 -11.090 1.00 92.75 106 SER A C 1
ATOM 791 O O . SER A 1 106 ? 0.370 -14.257 -12.212 1.00 92.75 106 SER A O 1
ATOM 793 N N . ALA A 1 107 ? 0.543 -12.453 -10.886 1.00 87.00 107 ALA A N 1
ATOM 794 C CA . ALA A 1 107 ? 0.891 -11.491 -11.923 1.00 87.00 107 ALA A CA 1
ATOM 795 C C . ALA A 1 107 ? 2.377 -11.102 -11.854 1.00 87.00 107 ALA A C 1
ATOM 797 O O . ALA A 1 107 ? 3.048 -11.298 -10.841 1.00 87.00 107 ALA A O 1
ATOM 798 N N . ASP A 1 108 ? 2.884 -10.493 -12.925 1.00 81.81 108 ASP A N 1
ATOM 799 C CA . ASP A 1 108 ? 4.286 -10.090 -13.035 1.00 81.81 108 ASP A CA 1
ATOM 800 C C . ASP A 1 108 ? 4.467 -8.570 -12.945 1.00 81.81 108 ASP A C 1
ATOM 802 O O . ASP A 1 108 ? 3.736 -7.783 -13.554 1.00 81.81 108 ASP A O 1
ATOM 806 N N . GLY A 1 109 ? 5.500 -8.140 -12.218 1.00 82.19 109 GLY A N 1
ATOM 807 C CA . GLY A 1 109 ? 5.890 -6.733 -12.140 1.00 82.19 109 GLY A CA 1
ATOM 808 C C . GLY A 1 109 ? 4.771 -5.833 -11.609 1.00 82.19 109 GLY A C 1
ATOM 809 O O . GLY A 1 109 ? 4.100 -6.158 -10.636 1.00 82.19 109 GLY A O 1
ATOM 810 N N . ILE A 1 110 ? 4.552 -4.683 -12.252 1.00 78.12 110 ILE A N 1
ATOM 811 C CA . ILE A 1 110 ? 3.559 -3.691 -11.801 1.00 78.12 110 ILE A CA 1
ATOM 812 C C . ILE A 1 110 ? 2.115 -4.218 -11.824 1.00 78.12 110 ILE A C 1
ATOM 814 O O . ILE A 1 110 ? 1.249 -3.668 -11.150 1.00 78.12 110 ILE A O 1
ATOM 818 N N . LEU A 1 111 ? 1.846 -5.303 -12.559 1.00 80.38 111 LEU A N 1
ATOM 819 C CA . LEU A 1 111 ? 0.527 -5.934 -12.589 1.00 80.38 111 LEU A CA 1
ATOM 820 C C . LEU A 1 111 ? 0.145 -6.569 -11.253 1.00 80.38 111 LEU A C 1
ATOM 822 O O . LEU A 1 111 ? -1.040 -6.758 -10.995 1.00 80.38 111 LEU A O 1
ATOM 826 N N . GLN A 1 112 ? 1.122 -6.833 -10.382 1.00 89.62 112 GLN A N 1
ATOM 827 C CA . GLN A 1 112 ? 0.862 -7.286 -9.019 1.00 89.62 112 GLN A CA 1
ATOM 828 C C . GLN A 1 112 ? 0.120 -6.241 -8.173 1.00 89.62 112 GLN A C 1
ATOM 830 O O . GLN A 1 112 ? -0.446 -6.596 -7.140 1.00 89.62 112 GLN A O 1
ATOM 835 N N . HIS A 1 113 ? 0.057 -4.978 -8.623 1.00 87.44 113 HIS A N 1
ATOM 836 C CA . HIS A 1 113 ? -0.806 -3.959 -8.022 1.00 87.44 113 HIS A CA 1
ATOM 837 C C . HIS A 1 113 ? -2.284 -4.366 -8.047 1.00 87.44 113 HIS A C 1
ATOM 839 O O . HIS A 1 113 ? -3.059 -3.888 -7.225 1.00 87.44 113 HIS A O 1
ATOM 845 N N . ASP A 1 114 ? -2.704 -5.245 -8.960 1.00 85.75 114 ASP A N 1
ATOM 846 C CA . ASP A 1 114 ? -4.050 -5.803 -8.940 1.00 85.75 114 ASP A CA 1
ATOM 847 C C . ASP A 1 114 ? -4.257 -6.717 -7.727 1.00 85.75 114 ASP A C 1
ATOM 849 O O . ASP A 1 114 ? -3.720 -7.825 -7.684 1.00 85.75 114 ASP A O 1
ATOM 853 N N . ALA A 1 115 ? -5.095 -6.306 -6.777 1.00 89.81 115 ALA A N 1
ATOM 854 C CA . ALA A 1 115 ? -5.403 -7.118 -5.603 1.00 89.81 115 ALA A CA 1
ATOM 855 C C . ALA A 1 115 ? -6.053 -8.474 -5.948 1.00 89.81 115 ALA A C 1
ATOM 857 O O . ALA A 1 115 ? -5.946 -9.414 -5.164 1.00 89.81 115 ALA A O 1
ATOM 858 N N . PHE A 1 116 ? -6.681 -8.624 -7.124 1.00 91.00 116 PHE A N 1
ATOM 859 C CA . PHE A 1 116 ? -7.219 -9.916 -7.573 1.00 91.00 116 PHE A CA 1
ATOM 860 C C . PHE A 1 116 ? -6.141 -10.909 -8.012 1.00 91.00 116 PHE A C 1
ATOM 862 O O . PHE A 1 116 ? -6.419 -12.101 -8.131 1.00 91.00 116 PHE A O 1
ATOM 869 N N . SER A 1 117 ? -4.913 -10.439 -8.233 1.00 91.50 117 SER A N 1
ATOM 870 C CA . SER A 1 117 ? -3.765 -11.306 -8.500 1.00 91.50 117 SER A CA 1
ATOM 871 C C . SER A 1 117 ? -3.151 -11.893 -7.225 1.00 91.50 117 SER A C 1
ATOM 873 O O . SER A 1 117 ? -2.303 -12.780 -7.317 1.00 91.50 117 SER A O 1
ATOM 875 N N . TRP A 1 118 ? -3.533 -11.400 -6.039 1.00 95.69 118 TRP A N 1
ATOM 876 C CA . TRP A 1 118 ? -2.924 -11.802 -4.772 1.00 95.69 118 TRP A CA 1
ATOM 877 C C . TRP A 1 118 ? -3.373 -13.202 -4.375 1.00 95.69 118 TRP A C 1
ATOM 879 O O . TRP A 1 118 ? -4.562 -13.522 -4.336 1.00 95.69 118 TRP A O 1
ATOM 889 N N . GLN A 1 119 ? -2.397 -14.049 -4.079 1.00 97.00 119 GLN A N 1
ATOM 890 C CA . GLN A 1 119 ? -2.633 -15.457 -3.819 1.00 97.00 119 GLN A CA 1
ATOM 891 C C . GLN A 1 119 ? -3.122 -15.677 -2.390 1.00 97.00 119 GLN A C 1
ATOM 893 O O . GLN A 1 119 ? -2.666 -15.038 -1.441 1.00 97.00 119 GLN A O 1
ATOM 898 N N . ILE A 1 120 ? -4.037 -16.630 -2.238 1.00 96.56 120 ILE A N 1
ATOM 899 C CA . ILE A 1 120 ? -4.596 -17.044 -0.953 1.00 96.56 120 ILE A CA 1
ATOM 900 C C . ILE A 1 120 ? -4.332 -18.532 -0.721 1.00 96.56 120 ILE A C 1
ATOM 902 O O . ILE A 1 120 ? -4.450 -19.349 -1.634 1.00 96.56 120 ILE A O 1
ATOM 906 N N . GLU A 1 121 ? -4.008 -18.884 0.517 1.00 94.50 121 GLU A N 1
ATOM 907 C CA . GLU A 1 121 ? -3.871 -20.252 1.007 1.00 94.50 121 GLU A CA 1
ATOM 908 C C . GLU A 1 121 ? -4.972 -20.497 2.049 1.00 94.50 121 GLU A C 1
ATOM 910 O O . GLU A 1 121 ? -4.924 -20.030 3.185 1.00 94.50 121 GLU A O 1
ATOM 915 N N . GLY A 1 122 ? -6.040 -21.195 1.650 1.00 93.62 122 GLY A N 1
ATOM 916 C CA . GLY A 1 122 ? -7.196 -21.428 2.518 1.00 93.62 122 GLY A CA 1
ATOM 917 C C . GLY A 1 122 ? -7.922 -20.132 2.894 1.00 93.62 122 GLY A C 1
ATOM 918 O O . GLY A 1 122 ? -8.691 -19.600 2.100 1.00 93.62 122 GLY A O 1
ATOM 919 N N . ASN A 1 123 ? -7.718 -19.657 4.125 1.00 92.19 123 ASN A N 1
ATOM 920 C CA . ASN A 1 123 ? -8.373 -18.472 4.690 1.00 92.19 123 ASN A CA 1
ATOM 921 C C . ASN A 1 123 ? -7.425 -17.278 4.926 1.00 92.19 123 ASN A C 1
ATOM 923 O O . ASN A 1 123 ? -7.820 -16.328 5.601 1.00 92.19 123 ASN A O 1
ATOM 927 N N . HIS A 1 124 ? -6.193 -17.328 4.420 1.00 91.62 124 HIS A N 1
ATOM 928 C CA . HIS A 1 124 ? -5.194 -16.267 4.572 1.00 91.62 124 HIS A CA 1
ATOM 929 C C . HIS A 1 124 ? -4.444 -16.020 3.258 1.00 91.62 124 HIS A C 1
ATOM 931 O O . HIS A 1 124 ? -4.532 -16.814 2.324 1.00 91.62 124 HIS A O 1
ATOM 937 N N . PHE A 1 125 ? -3.723 -14.901 3.167 1.00 95.50 125 PHE A N 1
ATOM 938 C CA . PHE A 1 125 ? -2.849 -14.632 2.026 1.00 95.50 125 PHE A CA 1
ATOM 939 C C . PHE A 1 125 ? -1.652 -15.581 2.021 1.00 95.50 125 PHE A C 1
ATOM 941 O O . PHE A 1 125 ? -1.059 -15.837 3.068 1.00 95.50 125 PHE A O 1
ATOM 948 N N . ALA A 1 126 ? -1.257 -16.036 0.835 1.00 96.06 126 ALA A N 1
ATOM 949 C CA . ALA A 1 126 ? 0.053 -16.634 0.641 1.00 96.06 126 ALA A CA 1
ATOM 950 C C . ALA A 1 126 ? 1.102 -15.523 0.784 1.00 96.06 126 ALA A C 1
ATOM 952 O O . ALA A 1 126 ? 1.091 -14.557 0.019 1.00 96.06 126 ALA A O 1
ATOM 953 N N . THR A 1 127 ? 1.989 -15.625 1.772 1.00 94.00 127 THR A N 1
ATOM 954 C CA . THR A 1 127 ? 2.949 -14.559 2.084 1.00 94.00 127 THR A CA 1
ATOM 955 C C . THR A 1 127 ? 4.327 -14.807 1.476 1.00 94.00 127 THR A C 1
ATOM 957 O O . THR A 1 127 ? 4.732 -15.943 1.211 1.00 94.00 127 THR A O 1
ATOM 960 N N . ALA A 1 128 ? 5.059 -13.718 1.262 1.00 88.38 128 ALA A N 1
ATOM 961 C CA . ALA A 1 128 ? 6.472 -13.711 0.916 1.00 88.38 128 ALA A CA 1
ATOM 962 C C . ALA A 1 128 ? 7.285 -13.056 2.043 1.00 88.38 128 ALA A C 1
ATOM 964 O O . ALA A 1 128 ? 6.756 -12.294 2.850 1.00 88.38 128 ALA A O 1
ATOM 965 N N . GLN A 1 129 ? 8.580 -13.368 2.119 1.00 84.06 129 GLN A N 1
ATOM 966 C CA . GLN A 1 129 ? 9.454 -12.849 3.182 1.00 84.06 129 GLN A CA 1
ATOM 967 C C . GLN A 1 129 ? 9.986 -11.441 2.895 1.00 84.06 129 GLN A C 1
ATOM 969 O O . GLN A 1 129 ? 10.351 -10.724 3.820 1.00 84.06 129 GLN A O 1
ATOM 974 N N . GLN A 1 130 ? 10.077 -11.062 1.621 1.00 82.94 130 GLN A N 1
ATOM 975 C CA . GLN A 1 130 ? 10.697 -9.817 1.183 1.00 82.94 130 GLN A CA 1
ATOM 976 C C . GLN A 1 130 ? 10.130 -9.380 -0.167 1.00 82.94 130 GLN A C 1
ATOM 978 O O . GLN A 1 130 ? 9.601 -10.199 -0.918 1.00 82.94 130 GLN A O 1
ATOM 983 N N . LEU A 1 131 ? 10.284 -8.093 -0.484 1.00 85.12 131 LEU A N 1
ATOM 984 C CA . LEU A 1 131 ? 9.994 -7.570 -1.815 1.00 85.12 131 LEU A CA 1
ATOM 985 C C . LEU A 1 131 ? 10.967 -8.146 -2.851 1.00 85.12 131 LEU A C 1
ATOM 987 O O . LEU A 1 131 ? 12.112 -8.495 -2.540 1.00 85.12 131 LEU A O 1
ATOM 991 N N . ALA A 1 132 ? 10.530 -8.166 -4.105 1.00 82.94 132 ALA A N 1
ATOM 992 C CA . ALA A 1 132 ? 11.376 -8.458 -5.246 1.00 82.94 132 ALA A CA 1
ATOM 993 C C . ALA A 1 132 ? 12.551 -7.466 -5.308 1.00 82.94 132 ALA A C 1
ATOM 995 O O . ALA A 1 132 ? 12.371 -6.258 -5.153 1.00 82.94 132 ALA A O 1
ATOM 996 N N . GLU A 1 133 ? 13.756 -7.954 -5.604 1.00 79.06 133 GLU A N 1
ATOM 997 C CA . GLU A 1 133 ? 14.971 -7.125 -5.716 1.00 79.06 133 GLU A CA 1
ATOM 998 C C . GLU A 1 133 ? 14.786 -5.961 -6.702 1.00 79.06 133 GLU A C 1
ATOM 1000 O O . GLU A 1 133 ? 15.181 -4.825 -6.453 1.00 79.06 133 GLU A O 1
ATOM 1005 N N . LYS A 1 134 ? 14.092 -6.217 -7.811 1.00 77.69 134 LYS A N 1
ATOM 1006 C CA . LYS A 1 134 ? 13.789 -5.190 -8.808 1.00 77.69 134 LYS A CA 1
ATOM 1007 C C . LYS A 1 134 ? 12.870 -4.088 -8.255 1.00 77.69 134 LYS A C 1
ATOM 1009 O O . LYS A 1 134 ? 13.038 -2.927 -8.620 1.00 77.69 134 LYS A O 1
ATOM 1014 N N . ALA A 1 135 ? 11.942 -4.424 -7.355 1.00 79.44 135 ALA A N 1
ATOM 1015 C CA . ALA A 1 135 ? 11.100 -3.435 -6.684 1.00 79.44 135 ALA A CA 1
ATOM 1016 C C . ALA A 1 135 ? 11.924 -2.560 -5.729 1.00 79.44 135 ALA A C 1
ATOM 1018 O O . ALA A 1 135 ? 11.775 -1.342 -5.743 1.00 79.44 135 ALA A O 1
ATOM 1019 N N . TRP A 1 136 ? 12.868 -3.155 -4.992 1.00 76.50 136 TRP A N 1
ATOM 1020 C CA . TRP A 1 136 ? 13.816 -2.424 -4.143 1.00 76.50 136 TRP A CA 1
ATOM 1021 C C . TRP A 1 136 ? 14.583 -1.333 -4.894 1.00 76.50 136 TRP A C 1
ATOM 1023 O O . TRP A 1 136 ? 14.633 -0.191 -4.435 1.00 76.50 136 TRP A O 1
ATOM 1033 N N . ILE A 1 137 ? 15.119 -1.668 -6.071 1.00 75.06 137 ILE A N 1
ATOM 1034 C CA . ILE A 1 137 ? 15.863 -0.731 -6.924 1.00 75.06 137 ILE A CA 1
ATOM 1035 C C . ILE A 1 137 ? 14.973 0.448 -7.338 1.00 75.06 137 ILE A C 1
ATOM 1037 O O . ILE A 1 137 ? 15.364 1.610 -7.226 1.00 75.06 137 ILE A O 1
ATOM 1041 N N . TYR A 1 138 ? 13.755 0.168 -7.807 1.00 77.19 138 TYR A N 1
ATOM 1042 C CA . TYR A 1 138 ? 12.831 1.223 -8.223 1.00 77.19 138 TYR A CA 1
ATOM 1043 C C . TYR A 1 138 ? 12.382 2.105 -7.066 1.00 77.19 138 TYR A C 1
ATOM 1045 O O . TYR A 1 138 ? 12.349 3.323 -7.228 1.00 77.19 138 TYR A O 1
ATOM 1053 N N . ASN A 1 139 ? 12.124 1.526 -5.898 1.00 78.25 139 ASN A N 1
ATOM 1054 C CA . ASN A 1 139 ? 11.781 2.290 -4.703 1.00 78.25 139 ASN A CA 1
ATOM 1055 C C . ASN A 1 139 ? 12.925 3.239 -4.315 1.00 78.25 139 ASN A C 1
ATOM 1057 O O . ASN A 1 139 ? 12.687 4.421 -4.097 1.00 78.25 139 ASN A O 1
ATOM 1061 N N . GLY A 1 140 ? 14.184 2.781 -4.353 1.00 73.56 140 GLY A N 1
ATOM 1062 C CA . GLY A 1 140 ? 15.355 3.644 -4.134 1.00 73.56 140 GLY A CA 1
ATOM 1063 C C . GLY A 1 140 ? 15.445 4.830 -5.106 1.00 73.56 140 GLY A C 1
ATOM 1064 O O . GLY A 1 140 ? 15.775 5.949 -4.704 1.00 73.56 140 GLY A O 1
ATOM 1065 N N . ILE A 1 141 ? 15.098 4.612 -6.378 1.00 75.56 141 ILE A N 1
ATOM 1066 C CA . ILE A 1 141 ? 15.050 5.675 -7.392 1.00 75.56 141 ILE A CA 1
ATOM 1067 C C . ILE A 1 141 ? 13.947 6.692 -7.076 1.00 75.56 141 ILE A C 1
ATOM 1069 O O . ILE A 1 141 ? 14.199 7.898 -7.174 1.00 75.56 141 ILE A O 1
ATOM 1073 N N . PHE A 1 142 ? 12.749 6.229 -6.703 1.00 75.69 142 PHE A N 1
ATOM 1074 C CA . PHE A 1 142 ? 11.636 7.120 -6.372 1.00 75.69 142 PHE A CA 1
ATOM 1075 C C . PHE A 1 142 ? 11.873 7.916 -5.112 1.00 75.69 142 PHE A C 1
ATOM 1077 O O . PHE A 1 142 ? 11.588 9.107 -5.125 1.00 75.69 142 PHE A O 1
ATOM 1084 N N . ASP A 1 143 ? 12.433 7.317 -4.069 1.00 75.06 143 ASP A N 1
ATOM 1085 C CA . ASP A 1 143 ? 12.623 8.028 -2.809 1.00 75.06 143 ASP A CA 1
ATOM 1086 C C . ASP A 1 143 ? 13.607 9.183 -2.970 1.00 75.06 143 ASP A C 1
ATOM 1088 O O . ASP A 1 143 ? 13.272 10.322 -2.647 1.00 75.06 143 ASP A O 1
ATOM 1092 N N . ARG A 1 144 ? 14.748 8.956 -3.635 1.00 73.25 144 ARG A N 1
ATOM 1093 C CA . ARG A 1 144 ? 15.669 10.056 -3.971 1.00 73.25 144 ARG A CA 1
ATOM 1094 C C . ARG A 1 144 ? 15.031 11.110 -4.862 1.00 73.25 144 ARG A C 1
ATOM 1096 O O . ARG A 1 144 ? 15.321 12.300 -4.740 1.00 73.25 144 ARG A O 1
ATOM 1103 N N . TRP A 1 145 ? 14.192 10.686 -5.806 1.00 77.19 145 TRP A N 1
ATOM 1104 C CA . TRP A 1 145 ? 13.495 11.630 -6.667 1.00 77.19 145 TRP A CA 1
ATOM 1105 C C . TRP A 1 145 ? 12.504 12.489 -5.868 1.00 77.19 145 TRP A C 1
ATOM 1107 O O . TRP A 1 145 ? 12.574 13.715 -5.968 1.00 77.19 145 TRP A O 1
ATOM 1117 N N . ILE A 1 146 ? 11.659 11.871 -5.036 1.00 75.25 146 ILE A N 1
ATOM 1118 C CA . ILE A 1 146 ? 10.680 12.530 -4.163 1.00 75.25 146 ILE A CA 1
ATOM 1119 C C . ILE A 1 146 ? 11.384 13.507 -3.216 1.00 75.25 146 ILE A C 1
ATOM 1121 O O . ILE A 1 146 ? 10.941 14.651 -3.091 1.00 75.25 146 ILE A O 1
ATOM 1125 N N . GLU A 1 147 ? 12.492 13.102 -2.593 1.00 75.31 147 GLU A N 1
ATOM 1126 C CA . GLU A 1 147 ? 13.313 13.958 -1.725 1.00 75.31 147 GLU A CA 1
ATOM 1127 C C . GLU A 1 147 ? 13.816 15.210 -2.454 1.00 75.31 147 GLU A C 1
ATOM 1129 O O . GLU A 1 147 ? 13.810 16.305 -1.895 1.00 75.31 147 GLU A O 1
ATOM 1134 N N . SER A 1 148 ? 14.205 15.068 -3.724 1.00 74.94 148 SER A N 1
ATOM 1135 C CA . SER A 1 148 ? 14.712 16.176 -4.540 1.00 74.94 148 SER A CA 1
ATOM 1136 C C . SER A 1 148 ? 13.623 17.059 -5.164 1.00 74.94 148 SER A C 1
ATOM 1138 O O . SER A 1 148 ? 13.941 18.129 -5.696 1.00 74.94 148 SER A O 1
ATOM 1140 N N . ALA A 1 149 ? 12.367 16.604 -5.172 1.00 77.12 149 ALA A N 1
ATOM 1141 C CA . ALA A 1 149 ? 11.258 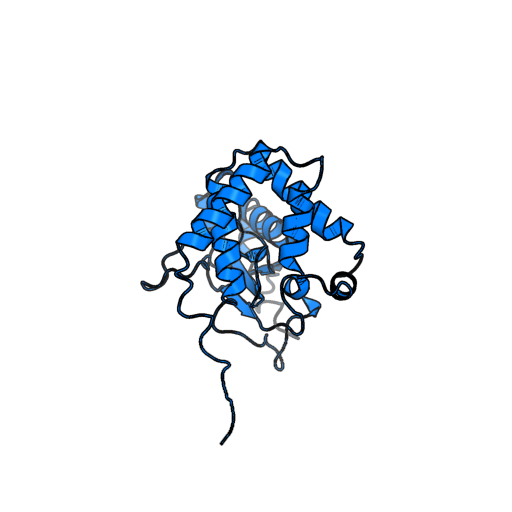17.239 -5.875 1.00 77.12 149 ALA A CA 1
ATOM 1142 C C . ALA A 1 149 ? 10.484 18.219 -4.979 1.00 77.12 149 ALA A C 1
ATOM 1144 O O . ALA A 1 149 ? 10.152 17.890 -3.837 1.00 77.12 149 ALA A O 1
ATOM 1145 N N . ASP A 1 150 ? 10.166 19.402 -5.514 1.00 80.94 150 ASP A N 1
ATOM 1146 C CA . ASP A 1 150 ? 9.237 20.350 -4.882 1.00 80.94 150 ASP A CA 1
ATOM 1147 C C . ASP A 1 150 ? 7.770 19.876 -4.997 1.00 80.94 150 ASP A C 1
ATOM 1149 O O . ASP A 1 150 ? 7.480 18.826 -5.579 1.00 80.94 150 ASP A O 1
ATOM 1153 N N . PHE A 1 151 ? 6.832 20.588 -4.364 1.00 79.50 151 PHE A N 1
ATOM 1154 C CA . PHE A 1 151 ? 5.434 20.148 -4.298 1.00 79.50 151 PHE A CA 1
ATOM 1155 C C . PHE A 1 151 ? 4.787 20.094 -5.688 1.00 79.50 151 PHE A C 1
ATOM 1157 O O . PHE A 1 151 ? 4.119 19.113 -6.016 1.00 79.50 151 PHE A O 1
ATOM 1164 N N . GLU A 1 152 ? 5.040 21.098 -6.527 1.00 80.88 152 GLU A N 1
ATOM 1165 C CA . GLU A 1 152 ? 4.548 21.161 -7.901 1.00 80.88 152 GLU A CA 1
ATOM 1166 C C . GLU A 1 152 ? 5.130 20.032 -8.767 1.00 80.88 152 GLU A C 1
ATOM 1168 O O . GLU A 1 152 ? 4.417 19.419 -9.567 1.00 80.88 152 GLU A O 1
ATOM 1173 N N . GLU A 1 153 ? 6.416 19.715 -8.599 1.00 77.75 153 GLU A N 1
ATOM 1174 C CA . GLU A 1 153 ? 7.079 18.596 -9.270 1.00 77.75 153 GLU A CA 1
ATOM 1175 C C . GLU A 1 153 ? 6.491 17.245 -8.838 1.00 77.75 153 GLU A C 1
ATOM 1177 O O . GLU A 1 153 ? 6.245 16.392 -9.696 1.00 77.75 153 GLU A O 1
ATOM 1182 N N . ARG A 1 154 ? 6.219 17.058 -7.538 1.00 77.81 154 ARG A N 1
ATOM 1183 C CA . ARG A 1 154 ? 5.552 15.861 -6.989 1.00 77.81 154 ARG A CA 1
ATOM 1184 C C . ARG A 1 154 ? 4.142 15.700 -7.538 1.00 77.81 154 ARG A C 1
ATOM 1186 O O . ARG A 1 154 ? 3.798 14.607 -7.979 1.00 77.81 154 ARG A O 1
ATOM 1193 N N . GLU A 1 155 ? 3.347 16.768 -7.555 1.00 78.81 155 GLU A N 1
ATOM 1194 C CA . GLU A 1 155 ? 1.989 16.743 -8.107 1.00 78.81 155 GLU A CA 1
ATOM 1195 C C . GLU A 1 155 ? 2.007 16.367 -9.593 1.00 78.81 155 GLU A C 1
ATOM 1197 O O . GLU A 1 155 ? 1.282 15.464 -10.020 1.00 78.81 155 GLU A O 1
ATOM 1202 N N . LEU A 1 156 ? 2.871 17.021 -10.378 1.00 76.00 156 LEU A N 1
ATOM 1203 C CA . LEU A 1 156 ? 3.002 16.759 -11.808 1.00 76.00 156 LEU A CA 1
ATOM 1204 C C . LEU A 1 156 ? 3.424 15.312 -12.076 1.00 76.00 156 LEU A C 1
ATOM 1206 O O . LEU A 1 156 ? 2.867 14.672 -12.964 1.00 76.00 156 LEU A O 1
ATOM 1210 N N . PHE A 1 157 ? 4.382 14.790 -11.310 1.00 74.69 157 PHE A N 1
ATOM 1211 C CA . PHE A 1 157 ? 4.817 13.404 -11.428 1.00 74.69 157 PHE A CA 1
ATOM 1212 C C . PHE A 1 157 ? 3.706 12.422 -11.066 1.00 74.69 157 PHE A C 1
ATOM 1214 O O . PHE A 1 157 ? 3.425 11.533 -11.859 1.00 74.69 157 PHE A O 1
ATOM 1221 N N . VAL A 1 158 ? 3.055 12.583 -9.909 1.00 74.25 158 VAL A N 1
ATOM 1222 C CA . VAL A 1 158 ? 1.983 11.682 -9.458 1.00 74.25 158 VAL A CA 1
ATOM 1223 C C . VAL A 1 158 ? 0.848 11.664 -10.476 1.00 74.25 158 VAL A C 1
ATOM 1225 O O . VAL A 1 158 ? 0.379 10.587 -10.843 1.00 74.25 158 VAL A O 1
ATOM 1228 N N . ARG A 1 159 ? 0.450 12.835 -10.989 1.00 75.06 159 ARG A N 1
ATOM 1229 C CA . ARG A 1 159 ? -0.543 12.937 -12.060 1.00 75.06 159 ARG A CA 1
ATOM 1230 C C . ARG A 1 159 ? -0.079 12.201 -13.311 1.00 75.06 159 ARG A C 1
ATOM 1232 O O . ARG A 1 159 ? -0.789 11.323 -13.769 1.00 75.06 159 ARG A O 1
ATOM 1239 N N . ASN A 1 160 ? 1.122 12.481 -13.815 1.00 72.88 160 ASN A N 1
ATOM 1240 C CA . ASN A 1 160 ? 1.627 11.838 -15.032 1.00 72.88 160 ASN A CA 1
ATOM 1241 C C . ASN A 1 160 ? 1.835 10.322 -14.862 1.00 72.88 160 ASN A C 1
ATOM 1243 O O . ASN A 1 160 ? 1.667 9.576 -15.820 1.00 72.88 160 ASN A O 1
ATOM 1247 N N . PHE A 1 161 ? 2.189 9.859 -13.663 1.00 72.19 161 PHE A N 1
ATOM 1248 C CA . PHE A 1 161 ? 2.361 8.447 -13.337 1.00 72.19 161 PHE A CA 1
ATOM 1249 C C . PHE A 1 161 ? 1.026 7.706 -13.346 1.00 72.19 161 PHE A C 1
ATOM 1251 O O . PHE A 1 161 ? 0.901 6.684 -14.017 1.00 72.19 161 PHE A O 1
ATOM 1258 N N . PHE A 1 162 ? 0.012 8.237 -12.657 1.00 68.88 162 PHE A N 1
ATOM 1259 C CA . PHE A 1 162 ? -1.327 7.650 -12.691 1.00 68.88 162 PHE A CA 1
ATOM 1260 C C . PHE A 1 162 ? -1.988 7.804 -14.067 1.00 68.88 162 PHE A C 1
ATOM 1262 O O . PHE A 1 162 ? -2.589 6.846 -14.537 1.00 68.88 162 PHE A O 1
ATOM 1269 N N . ASP A 1 163 ? -1.785 8.926 -14.762 1.00 70.75 163 ASP A N 1
ATOM 1270 C CA . ASP A 1 163 ? -2.221 9.108 -16.149 1.00 70.75 163 ASP A CA 1
ATOM 1271 C C . ASP A 1 163 ? -1.549 8.084 -17.073 1.00 70.75 163 ASP A C 1
ATOM 1273 O O . ASP A 1 163 ? -2.202 7.567 -17.967 1.00 70.75 163 ASP A O 1
ATOM 1277 N N . ALA A 1 164 ? -0.263 7.760 -16.888 1.00 66.94 164 ALA A N 1
ATOM 1278 C CA . ALA A 1 164 ? 0.432 6.748 -17.689 1.00 66.94 164 ALA A CA 1
ATOM 1279 C C . ALA A 1 164 ? -0.058 5.325 -17.377 1.00 66.94 164 ALA A C 1
ATOM 1281 O O . ALA A 1 164 ? -0.204 4.516 -18.295 1.00 66.94 164 ALA A O 1
ATOM 1282 N N . LEU A 1 165 ? -0.361 5.036 -16.106 1.00 60.84 165 LEU A N 1
ATOM 1283 C CA . LEU A 1 165 ? -1.037 3.800 -15.709 1.00 60.84 165 LEU A CA 1
ATOM 1284 C C . LEU A 1 165 ? -2.429 3.684 -16.359 1.00 60.84 165 LEU A C 1
ATOM 1286 O O . LEU A 1 165 ? -2.801 2.596 -16.789 1.00 60.84 165 LEU A O 1
ATOM 1290 N N . GLU A 1 166 ? -3.170 4.790 -16.485 1.00 58.00 166 GLU A N 1
ATOM 1291 C CA . GLU A 1 166 ? -4.497 4.840 -17.122 1.00 58.00 166 GLU A CA 1
ATOM 1292 C C . GLU A 1 166 ? -4.433 4.845 -18.670 1.00 58.00 166 GLU A C 1
ATOM 1294 O O . GLU A 1 166 ? -5.232 4.187 -19.339 1.00 58.00 166 GLU A O 1
ATOM 1299 N N . ALA A 1 167 ? -3.470 5.555 -19.268 1.00 50.56 167 ALA A N 1
ATOM 1300 C CA . ALA A 1 167 ? -3.316 5.763 -20.714 1.00 50.56 167 ALA A CA 1
ATOM 1301 C C . ALA A 1 167 ? -2.720 4.561 -21.459 1.00 50.56 167 ALA A C 1
ATOM 1303 O O . ALA A 1 167 ? -2.830 4.492 -22.684 1.00 50.56 167 ALA A O 1
ATOM 1304 N N . GLY A 1 168 ? -2.185 3.571 -20.738 1.00 49.53 168 GLY A N 1
ATOM 1305 C CA . GLY A 1 168 ? -1.931 2.225 -21.265 1.00 49.53 168 GLY A CA 1
ATOM 1306 C C . GLY A 1 168 ? -3.192 1.507 -21.781 1.00 49.53 168 GLY A C 1
ATOM 1307 O O . GLY A 1 168 ? -3.100 0.369 -22.230 1.00 49.53 168 GLY A O 1
ATOM 1308 N N . GLY A 1 169 ? -4.367 2.152 -21.732 1.00 40.50 169 GLY A N 1
ATOM 1309 C CA . GLY A 1 169 ? -5.611 1.698 -22.359 1.00 40.50 169 GLY A CA 1
ATOM 1310 C C . GLY A 1 169 ? -6.351 0.624 -21.570 1.00 40.50 169 GLY A C 1
ATOM 1311 O O . GLY A 1 169 ? -7.386 0.146 -22.023 1.00 40.50 169 GLY A O 1
ATOM 1312 N N . ALA A 1 170 ? -5.843 0.273 -20.393 1.00 41.88 170 ALA A N 1
ATOM 1313 C CA . ALA A 1 170 ? -6.363 -0.779 -19.553 1.00 41.88 170 ALA A CA 1
ATOM 1314 C C . ALA A 1 170 ? -7.504 -0.263 -18.669 1.00 41.88 170 ALA A C 1
ATOM 1316 O O . ALA A 1 170 ? -7.268 0.413 -17.670 1.00 41.88 170 ALA A O 1
ATOM 1317 N N . ARG A 1 171 ? -8.756 -0.623 -18.979 1.00 39.19 171 ARG A N 1
ATOM 1318 C CA . ARG A 1 171 ? -9.862 -0.454 -18.005 1.00 39.19 171 ARG A CA 1
ATOM 1319 C C . ARG A 1 171 ? -9.786 -1.490 -16.875 1.00 39.19 171 ARG A C 1
ATOM 1321 O O . ARG A 1 171 ? -10.500 -1.370 -15.882 1.00 39.19 171 ARG A O 1
ATOM 1328 N N . THR A 1 172 ? -8.900 -2.475 -17.032 1.00 43.75 172 THR A N 1
ATOM 1329 C CA . THR A 1 172 ? -8.517 -3.506 -16.063 1.00 43.75 172 THR A CA 1
ATOM 1330 C C . THR A 1 172 ? -7.038 -3.856 -16.239 1.00 43.75 172 THR A C 1
ATOM 1332 O O . THR A 1 172 ? -6.584 -4.030 -17.368 1.00 43.75 172 THR A O 1
ATOM 1335 N N . THR A 1 173 ? -6.318 -4.043 -15.137 1.00 37.72 173 THR A N 1
ATOM 1336 C CA . THR A 1 173 ? -4.936 -4.571 -15.000 1.00 37.72 173 THR A CA 1
ATOM 1337 C C . THR A 1 173 ? -4.554 -5.679 -15.995 1.00 37.72 173 THR A C 1
ATOM 1339 O O . THR A 1 173 ? -3.427 -5.712 -16.477 1.00 37.72 173 THR A O 1
ATOM 1342 N N . SER A 1 174 ? -5.494 -6.537 -16.396 1.00 38.22 174 SER A N 1
ATOM 1343 C CA . SER A 1 174 ? -5.293 -7.602 -17.390 1.00 38.22 174 SER A CA 1
ATOM 1344 C C . SER A 1 174 ? -4.900 -7.122 -18.801 1.00 38.22 174 SER A C 1
ATOM 1346 O O . SER A 1 174 ? -4.389 -7.912 -19.593 1.00 38.22 174 SER A O 1
ATOM 1348 N N . GLU A 1 175 ? -5.127 -5.852 -19.149 1.00 41.00 175 GLU A N 1
ATOM 1349 C CA . GLU A 1 175 ? -4.819 -5.300 -20.479 1.00 41.00 175 GLU A CA 1
ATOM 1350 C C . GLU A 1 175 ? -3.382 -4.755 -20.596 1.00 41.00 175 GLU A C 1
ATOM 1352 O O . GLU A 1 175 ? -2.823 -4.790 -21.693 1.00 41.00 175 GLU A O 1
ATOM 1357 N N . LEU A 1 176 ? -2.729 -4.379 -19.484 1.00 42.69 176 LEU A N 1
ATOM 1358 C CA . LEU A 1 176 ? -1.297 -4.019 -19.469 1.00 42.69 176 LEU A CA 1
ATOM 1359 C C . LEU A 1 176 ? -0.387 -5.228 -19.787 1.00 42.69 176 LEU A C 1
ATOM 1361 O O . LEU A 1 176 ? 0.738 -5.055 -20.246 1.00 42.69 176 LEU A O 1
ATOM 1365 N N . ALA A 1 177 ? -0.870 -6.457 -19.570 1.00 45.28 177 ALA A N 1
ATOM 1366 C CA . ALA A 1 177 ? -0.117 -7.701 -19.765 1.00 45.28 177 ALA A CA 1
ATOM 1367 C C . ALA A 1 177 ? 0.155 -8.063 -21.237 1.00 45.28 177 ALA A C 1
ATOM 1369 O O . ALA A 1 177 ? 0.906 -8.996 -21.509 1.00 45.28 177 ALA A O 1
ATOM 1370 N N . LYS A 1 178 ? -0.472 -7.372 -22.200 1.00 42.00 178 LYS A N 1
ATOM 1371 C CA . LYS A 1 178 ? -0.390 -7.719 -23.632 1.00 42.00 178 LYS A CA 1
ATOM 1372 C C . LYS A 1 178 ? 0.717 -7.001 -24.406 1.00 42.00 178 LYS A C 1
ATOM 1374 O O . LYS A 1 178 ? 0.890 -7.293 -25.587 1.00 42.00 178 LYS A O 1
ATOM 1379 N N . SER A 1 179 ? 1.462 -6.084 -23.790 1.00 43.41 179 SER A N 1
ATOM 1380 C CA . SER A 1 179 ? 2.628 -5.468 -24.429 1.00 43.41 179 SER A CA 1
ATOM 1381 C C . SER A 1 179 ? 3.918 -6.110 -23.925 1.00 43.41 179 SER A C 1
ATOM 1383 O O . SER A 1 179 ? 4.328 -5.879 -22.791 1.00 43.41 179 SER A O 1
ATOM 1385 N N . ASP A 1 180 ? 4.579 -6.857 -24.807 1.00 46.12 180 ASP A N 1
ATOM 1386 C CA . ASP A 1 180 ? 5.864 -7.562 -24.639 1.00 46.12 180 ASP A CA 1
ATOM 1387 C C . ASP A 1 180 ? 7.087 -6.637 -24.389 1.00 46.12 180 ASP A C 1
ATOM 1389 O O . ASP A 1 180 ? 8.236 -6.994 -24.644 1.00 46.12 180 ASP A O 1
ATOM 1393 N N . ALA A 1 181 ? 6.871 -5.415 -23.895 1.00 44.44 181 ALA A N 1
ATOM 1394 C CA . ALA A 1 181 ? 7.910 -4.427 -23.632 1.00 44.44 181 ALA A CA 1
ATOM 1395 C C . ALA A 1 181 ? 7.847 -3.964 -22.167 1.00 44.44 181 ALA A C 1
ATOM 1397 O O . ALA A 1 181 ? 7.179 -2.990 -21.848 1.00 44.44 181 ALA A O 1
ATOM 1398 N N . GLY A 1 182 ? 8.547 -4.687 -21.283 1.00 53.12 182 GLY A N 1
ATOM 1399 C CA . GLY A 1 182 ? 9.030 -4.230 -19.968 1.00 53.12 182 GLY A CA 1
ATOM 1400 C C . GLY A 1 182 ? 8.056 -3.402 -19.120 1.00 53.12 182 GLY A C 1
ATOM 1401 O O . GLY A 1 182 ? 8.220 -2.190 -19.024 1.00 53.12 182 GLY A O 1
ATOM 1402 N N . GLY A 1 183 ? 7.086 -4.060 -18.474 1.00 66.56 183 GLY A N 1
ATOM 1403 C CA . GLY A 1 183 ? 5.950 -3.444 -17.770 1.00 66.56 183 GLY A CA 1
ATOM 1404 C C . GLY A 1 183 ? 6.220 -2.121 -17.034 1.00 66.56 183 GLY A C 1
ATOM 1405 O O . GLY A 1 183 ? 5.620 -1.107 -17.379 1.00 66.56 183 GLY A O 1
ATOM 1406 N N . PHE A 1 184 ? 7.112 -2.092 -16.037 1.00 64.94 184 PHE A N 1
ATOM 1407 C CA . PHE A 1 184 ? 7.354 -0.876 -15.243 1.00 64.94 184 PHE A CA 1
ATOM 1408 C C . PHE A 1 184 ? 8.257 0.146 -15.952 1.00 64.94 184 PHE A C 1
ATOM 1410 O O . PHE A 1 184 ? 8.021 1.353 -15.902 1.00 64.94 184 PHE A O 1
ATOM 1417 N N . GLU A 1 185 ? 9.287 -0.326 -16.650 1.00 64.12 185 GLU A N 1
ATOM 1418 C CA . GLU A 1 185 ? 10.216 0.526 -17.389 1.00 64.12 185 GLU A CA 1
ATOM 1419 C C . GLU A 1 185 ? 9.554 1.246 -18.564 1.00 64.12 185 GLU A C 1
ATOM 1421 O O . GLU A 1 185 ? 9.913 2.383 -18.862 1.00 64.12 185 GLU A O 1
ATOM 1426 N N . ALA A 1 186 ? 8.560 0.626 -19.198 1.00 65.44 186 ALA A N 1
ATOM 1427 C CA . ALA A 1 186 ? 7.753 1.258 -20.230 1.00 65.44 186 ALA A CA 1
ATOM 1428 C C . ALA A 1 186 ? 6.924 2.421 -19.669 1.00 65.44 186 ALA A C 1
ATOM 1430 O O . ALA A 1 186 ? 6.853 3.471 -20.306 1.00 65.44 186 ALA A O 1
ATOM 1431 N N . ILE A 1 187 ? 6.369 2.283 -18.458 1.00 65.69 187 ILE A N 1
ATOM 1432 C CA . ILE A 1 187 ? 5.662 3.375 -17.767 1.00 65.69 187 ILE A CA 1
ATOM 1433 C C . ILE A 1 187 ? 6.633 4.521 -17.458 1.00 65.69 187 ILE A C 1
ATOM 1435 O O . ILE A 1 187 ? 6.341 5.678 -17.765 1.00 65.69 187 ILE A O 1
ATOM 1439 N N . LEU A 1 188 ? 7.816 4.209 -16.913 1.00 63.69 188 LEU A N 1
ATOM 1440 C CA . LEU A 1 188 ? 8.874 5.200 -16.679 1.00 63.69 188 LEU A CA 1
ATOM 1441 C C . LEU A 1 188 ? 9.258 5.936 -17.968 1.00 63.69 188 LEU A C 1
ATOM 1443 O O . LEU A 1 188 ? 9.324 7.165 -17.987 1.00 63.69 188 LEU A O 1
ATOM 1447 N N . PHE A 1 189 ? 9.482 5.191 -19.050 1.00 61.72 189 PHE A N 1
ATOM 1448 C CA . PHE A 1 189 ? 9.838 5.748 -20.348 1.00 61.72 189 PHE A CA 1
ATOM 1449 C C . PHE A 1 189 ? 8.719 6.632 -20.911 1.00 61.72 189 PHE A C 1
ATOM 1451 O O . PHE A 1 189 ? 8.987 7.747 -21.348 1.00 61.72 189 PHE A O 1
ATOM 1458 N N . ALA A 1 190 ? 7.459 6.198 -20.832 1.00 63.56 190 ALA A N 1
ATOM 1459 C CA . ALA A 1 190 ? 6.310 6.981 -21.279 1.00 63.56 190 ALA A CA 1
ATOM 1460 C C . ALA A 1 190 ? 6.184 8.313 -20.520 1.00 63.56 190 ALA A C 1
ATOM 1462 O O . ALA A 1 190 ? 5.984 9.359 -21.141 1.00 63.56 190 ALA A O 1
ATOM 1463 N N . MET A 1 191 ? 6.374 8.309 -19.196 1.00 62.97 191 MET A N 1
ATOM 1464 C CA . MET A 1 191 ? 6.377 9.543 -18.401 1.00 62.97 191 MET A CA 1
ATOM 1465 C C . MET A 1 191 ? 7.489 10.500 -18.833 1.00 62.97 191 MET A C 1
ATOM 1467 O O . MET A 1 191 ? 7.257 11.703 -18.975 1.00 62.97 191 MET A O 1
ATOM 1471 N N . VAL A 1 192 ? 8.687 9.961 -19.050 1.00 60.88 192 VAL A N 1
ATOM 1472 C CA . VAL A 1 192 ? 9.884 10.693 -19.468 1.00 60.88 192 VAL A CA 1
ATOM 1473 C C . VAL A 1 192 ? 9.745 11.290 -20.869 1.00 60.88 192 VAL A C 1
ATOM 1475 O O . VAL A 1 192 ? 10.200 12.407 -21.114 1.00 60.88 192 VAL A O 1
ATOM 1478 N N . SER A 1 193 ? 9.142 10.544 -21.792 1.00 57.78 193 SER A N 1
ATOM 1479 C CA . SER A 1 193 ? 8.994 10.933 -23.193 1.00 57.78 193 SER A CA 1
ATOM 1480 C C . SER A 1 193 ? 7.764 11.803 -23.456 1.00 57.78 193 SER A C 1
ATOM 1482 O O . SER A 1 193 ? 7.644 12.348 -24.551 1.00 57.78 193 SER A O 1
ATOM 1484 N N . SER A 1 194 ? 6.854 11.957 -22.488 1.00 58.22 194 SER A N 1
ATOM 1485 C CA . SER A 1 194 ? 5.661 12.790 -22.663 1.00 58.22 194 SER A CA 1
ATOM 1486 C C . SER A 1 194 ? 5.996 14.289 -22.678 1.00 58.22 194 SER A C 1
ATOM 1488 O O . SER A 1 194 ? 6.705 14.799 -21.811 1.00 58.22 194 SER A O 1
ATOM 1490 N N . GLU A 1 195 ? 5.420 15.031 -23.631 1.00 54.66 195 GLU A N 1
ATOM 1491 C CA . GLU A 1 195 ? 5.581 16.494 -23.746 1.00 54.66 195 GLU A CA 1
ATOM 1492 C C . GLU A 1 195 ? 5.051 17.263 -22.521 1.00 54.66 195 GLU A C 1
ATOM 1494 O O . GLU A 1 195 ? 5.442 18.405 -22.280 1.00 54.66 195 GLU A O 1
ATOM 1499 N N . LYS A 1 196 ? 4.169 16.632 -21.732 1.00 55.00 196 LYS A N 1
ATOM 1500 C CA . LYS A 1 196 ? 3.572 17.185 -20.505 1.00 55.00 196 LYS A CA 1
ATOM 1501 C C . LYS A 1 196 ? 4.498 17.105 -19.289 1.00 55.00 196 LYS A C 1
ATOM 1503 O O . LYS A 1 196 ? 4.208 17.724 -18.266 1.00 55.00 196 LYS A O 1
ATOM 1508 N N . SER A 1 197 ? 5.595 16.358 -19.369 1.00 56.56 197 SER A N 1
ATOM 1509 C CA . SER A 1 197 ? 6.582 16.284 -18.297 1.00 56.56 197 SER A CA 1
ATOM 1510 C C . SER A 1 197 ? 7.600 17.416 -18.431 1.00 56.56 197 SER A C 1
ATOM 1512 O O . SER A 1 197 ? 8.245 17.592 -19.463 1.00 56.56 197 SER A O 1
ATOM 1514 N N . SER A 1 198 ? 7.787 18.197 -17.364 1.00 60.28 198 SER A N 1
ATOM 1515 C CA . SER A 1 198 ? 8.841 19.215 -17.332 1.00 60.28 198 SER A CA 1
ATOM 1516 C C . SER A 1 198 ? 10.215 18.554 -17.491 1.00 60.28 198 SER A C 1
ATOM 1518 O O . SER A 1 198 ? 10.527 17.595 -16.780 1.00 60.28 198 SER A O 1
ATOM 1520 N N . LYS A 1 199 ? 11.084 19.109 -18.353 1.00 64.06 199 LYS A N 1
ATOM 1521 C CA . LYS A 1 199 ? 12.488 18.662 -18.513 1.00 64.06 199 LYS A CA 1
ATOM 1522 C C . LYS A 1 199 ? 13.232 18.575 -17.172 1.00 64.06 199 LYS A C 1
ATOM 1524 O O . LYS A 1 199 ? 14.156 17.778 -17.039 1.00 64.06 199 LYS A O 1
ATOM 1529 N N . LYS A 1 200 ? 12.815 19.370 -16.179 1.00 63.91 200 LYS A N 1
ATOM 1530 C CA . LYS A 1 200 ? 13.358 19.381 -14.814 1.00 63.91 200 LYS A CA 1
ATOM 1531 C C . LYS A 1 200 ? 12.956 18.131 -14.015 1.00 63.91 200 LYS A C 1
ATOM 1533 O O . LYS A 1 200 ? 13.831 17.491 -13.441 1.00 63.91 200 LYS A O 1
ATOM 1538 N N . VAL A 1 201 ? 11.676 17.742 -14.048 1.00 64.81 201 VAL A N 1
ATOM 1539 C CA . VAL A 1 201 ? 11.153 16.518 -13.398 1.00 64.81 201 VAL A CA 1
ATOM 1540 C C . VAL A 1 201 ? 11.820 15.274 -13.981 1.00 64.81 201 VAL A C 1
ATOM 1542 O O . VAL A 1 201 ? 12.340 14.438 -13.242 1.00 64.81 201 VAL A O 1
ATOM 1545 N N . VAL A 1 202 ? 11.873 15.211 -15.313 1.00 65.56 202 VAL A N 1
ATOM 1546 C CA . VAL A 1 202 ? 12.499 14.124 -16.075 1.00 65.56 202 VAL A CA 1
ATOM 1547 C C . VAL A 1 202 ? 14.000 14.047 -15.800 1.00 65.56 202 VAL A C 1
ATOM 1549 O O . VAL A 1 202 ? 14.522 12.969 -15.533 1.00 65.56 202 VAL A O 1
ATOM 1552 N N . GLY A 1 203 ? 14.695 15.189 -15.804 1.00 67.25 203 GLY A N 1
ATOM 1553 C CA . GLY A 1 203 ? 16.129 15.257 -15.531 1.00 67.25 203 GLY A CA 1
ATOM 1554 C C . GLY A 1 203 ? 16.498 14.769 -14.129 1.00 67.25 203 GLY A C 1
ATOM 1555 O O . GLY A 1 203 ? 17.444 13.996 -13.990 1.00 67.25 203 GLY A O 1
ATOM 1556 N N . LYS A 1 204 ? 15.728 15.154 -13.100 1.00 69.56 204 LYS A N 1
ATOM 1557 C CA . LYS A 1 204 ? 15.926 14.662 -11.726 1.00 69.56 204 LYS A CA 1
ATOM 1558 C C . LYS A 1 204 ? 15.706 13.152 -11.626 1.00 69.56 204 LYS A C 1
ATOM 1560 O O . LYS A 1 204 ? 16.503 12.471 -10.992 1.00 69.56 204 LYS A O 1
ATOM 1565 N N . LEU A 1 205 ? 14.671 12.616 -12.280 1.00 68.19 205 LEU A N 1
ATOM 1566 C CA . LEU A 1 205 ? 14.379 11.1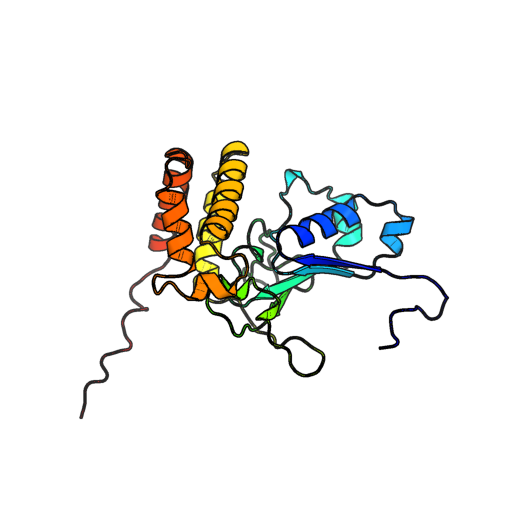77 -12.250 1.00 68.19 205 LEU A CA 1
ATOM 1567 C C . LEU A 1 205 ? 15.485 10.367 -12.937 1.00 68.19 205 LEU A C 1
ATOM 1569 O O . LEU A 1 205 ? 15.962 9.375 -12.389 1.00 68.19 205 LEU A O 1
ATOM 1573 N N . PHE A 1 206 ? 15.954 10.831 -14.099 1.00 67.12 206 PHE A N 1
ATOM 1574 C CA . PHE A 1 206 ? 17.099 10.233 -14.785 1.00 67.12 206 PHE A CA 1
ATOM 1575 C C . PHE A 1 206 ? 18.382 10.296 -13.964 1.00 67.12 206 PHE A C 1
ATOM 1577 O O . PHE A 1 206 ? 19.145 9.332 -13.958 1.00 67.12 206 PHE A O 1
ATOM 1584 N N . TYR A 1 207 ? 18.626 11.410 -13.276 1.00 68.75 207 TYR A N 1
ATOM 1585 C CA . TYR A 1 207 ? 19.771 11.535 -12.385 1.00 68.75 207 TYR A CA 1
ATOM 1586 C C . TYR A 1 207 ? 19.693 10.521 -11.234 1.00 68.75 207 TYR A C 1
ATOM 1588 O O . TYR A 1 207 ? 20.652 9.785 -11.017 1.00 68.75 207 TYR A O 1
ATOM 1596 N N . SER A 1 208 ? 18.537 10.392 -10.569 1.00 69.12 208 SER A N 1
ATOM 1597 C CA . SER A 1 208 ? 18.319 9.382 -9.521 1.00 69.12 208 SER A CA 1
ATOM 1598 C C . SER A 1 208 ? 18.510 7.953 -10.031 1.00 69.12 208 SER A C 1
ATOM 1600 O O . SER A 1 208 ? 19.079 7.124 -9.318 1.00 69.12 208 SER A O 1
ATOM 1602 N N . PHE A 1 209 ? 18.078 7.675 -11.266 1.00 68.06 209 PHE A N 1
ATOM 1603 C CA . PHE A 1 209 ? 18.281 6.392 -11.939 1.00 68.06 209 PHE A CA 1
ATOM 1604 C C . PHE A 1 209 ? 19.765 6.115 -12.211 1.00 68.06 209 PHE A C 1
ATOM 1606 O O . PHE A 1 209 ? 20.259 5.014 -11.965 1.00 68.06 209 PHE A O 1
ATOM 1613 N N . TRP A 1 210 ? 20.496 7.114 -12.708 1.00 67.06 210 TRP A N 1
ATOM 1614 C CA . TRP A 1 210 ? 21.923 6.994 -12.995 1.00 67.06 210 TRP A CA 1
ATOM 1615 C C . TRP A 1 210 ? 22.764 6.820 -11.726 1.00 67.06 210 TRP A C 1
ATOM 1617 O O . TRP A 1 210 ? 23.671 5.989 -11.712 1.00 67.06 210 TRP A O 1
ATOM 1627 N N . GLU A 1 211 ? 22.439 7.543 -10.655 1.00 67.75 211 GLU A N 1
ATOM 1628 C CA . GLU A 1 211 ? 23.090 7.389 -9.351 1.00 67.75 211 GLU A CA 1
ATOM 1629 C C . GLU A 1 211 ? 22.806 6.012 -8.727 1.00 67.75 211 GLU A C 1
ATOM 1631 O O . GLU A 1 211 ? 23.747 5.366 -8.268 1.00 67.75 211 GLU A O 1
ATOM 1636 N N . GLU A 1 212 ? 21.570 5.488 -8.805 1.00 64.69 212 GLU A N 1
ATOM 1637 C CA . GLU A 1 212 ? 21.278 4.113 -8.343 1.00 64.69 212 GLU A CA 1
ATOM 1638 C C . GLU A 1 212 ? 22.121 3.089 -9.092 1.00 64.69 212 GLU A C 1
ATOM 1640 O O . GLU A 1 212 ? 22.706 2.179 -8.510 1.00 64.69 212 GLU A O 1
ATOM 1645 N N . ARG A 1 213 ? 22.228 3.263 -10.412 1.00 60.66 213 ARG A N 1
ATOM 1646 C CA . ARG A 1 213 ? 22.987 2.357 -11.269 1.00 60.66 213 ARG A CA 1
ATOM 1647 C C . ARG A 1 213 ? 24.477 2.332 -10.919 1.00 60.66 213 ARG A C 1
ATOM 1649 O O . ARG A 1 213 ? 25.122 1.320 -11.169 1.00 60.66 213 ARG A O 1
ATOM 1656 N N . LYS A 1 214 ? 25.034 3.414 -10.366 1.00 60.41 214 LYS A N 1
ATOM 1657 C CA . LYS A 1 214 ? 26.410 3.426 -9.845 1.00 60.4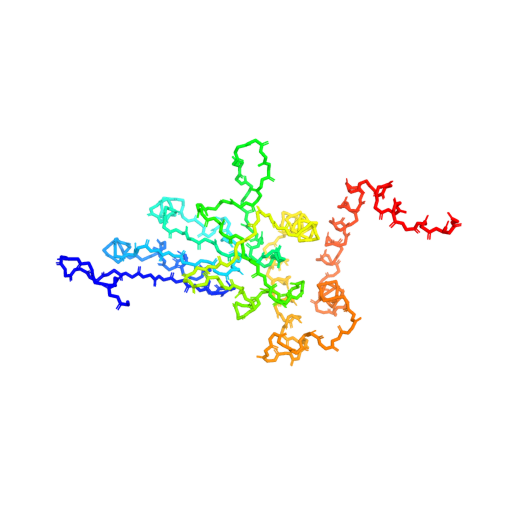1 214 LYS A CA 1
ATOM 1658 C C . LYS A 1 214 ? 26.528 2.777 -8.471 1.00 60.41 214 LYS A C 1
ATOM 1660 O O . LYS A 1 214 ? 27.554 2.161 -8.195 1.00 60.41 214 LYS A O 1
ATOM 1665 N N . ALA A 1 215 ? 25.520 2.953 -7.615 1.00 59.03 215 ALA A N 1
ATOM 1666 C CA . ALA A 1 215 ? 25.476 2.346 -6.287 1.00 59.03 215 ALA A CA 1
ATOM 1667 C C . ALA A 1 215 ? 25.346 0.813 -6.372 1.00 59.03 215 ALA A C 1
ATOM 1669 O O . ALA A 1 215 ? 25.912 0.089 -5.553 1.00 59.03 215 ALA A O 1
ATOM 1670 N N . ILE A 1 216 ? 24.679 0.313 -7.416 1.00 53.94 216 ILE A N 1
ATOM 1671 C CA . ILE A 1 216 ? 24.600 -1.111 -7.746 1.00 53.94 216 ILE A CA 1
ATOM 1672 C C . ILE A 1 216 ? 25.883 -1.536 -8.475 1.00 53.94 216 ILE A C 1
ATOM 1674 O O . ILE A 1 216 ? 26.071 -1.299 -9.669 1.00 53.94 216 ILE A O 1
ATOM 1678 N N . ASN A 1 217 ? 26.786 -2.202 -7.755 1.00 44.66 217 ASN A N 1
ATOM 1679 C CA . ASN A 1 217 ? 28.016 -2.751 -8.319 1.00 44.66 217 ASN A CA 1
ATOM 1680 C C . ASN A 1 217 ? 27.678 -3.927 -9.265 1.00 44.66 217 ASN A C 1
ATOM 1682 O O . ASN A 1 217 ? 27.439 -5.052 -8.827 1.00 44.66 217 ASN A O 1
ATOM 1686 N N . TYR A 1 218 ? 27.661 -3.672 -10.575 1.00 42.62 218 TYR A N 1
ATOM 1687 C CA . TYR A 1 218 ? 27.207 -4.618 -11.606 1.00 42.62 218 TYR A CA 1
ATOM 1688 C C . TYR A 1 218 ? 28.058 -5.895 -11.873 1.00 42.62 218 TYR A C 1
ATOM 1690 O O . TYR A 1 218 ? 27.521 -6.783 -12.541 1.00 42.62 218 TYR A O 1
ATOM 1698 N N . PRO A 1 219 ? 29.319 -6.114 -11.417 1.00 34.16 219 PRO A N 1
ATOM 1699 C CA . PRO A 1 219 ? 30.100 -7.264 -11.895 1.00 34.16 219 PRO A CA 1
ATOM 1700 C C . PRO A 1 219 ? 29.777 -8.609 -11.209 1.00 34.16 219 PRO A C 1
ATOM 1702 O O . PRO A 1 219 ? 30.603 -9.517 -11.240 1.00 34.16 219 PRO A O 1
ATOM 1705 N N . LYS A 1 220 ? 28.589 -8.785 -10.610 1.00 34.97 220 LYS A N 1
ATOM 1706 C CA . LYS A 1 220 ? 28.122 -10.097 -10.108 1.00 34.97 220 LYS A CA 1
ATOM 1707 C C . LYS A 1 220 ? 26.790 -10.592 -10.685 1.00 34.97 220 LYS A C 1
ATOM 1709 O O . LYS A 1 220 ? 26.361 -11.678 -10.319 1.00 34.97 220 LYS A O 1
ATOM 1714 N N . LEU A 1 221 ? 26.172 -9.866 -11.620 1.00 37.62 221 LEU A N 1
ATOM 1715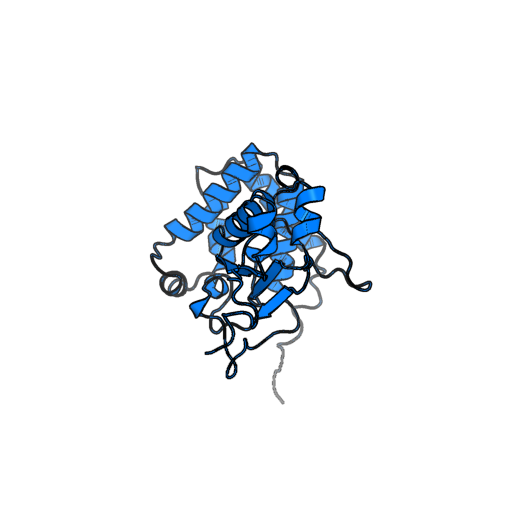 C CA . LEU A 1 221 ? 24.888 -10.261 -12.228 1.00 37.62 221 LEU A CA 1
ATOM 1716 C C . LEU A 1 221 ? 25.009 -10.807 -13.668 1.00 37.62 221 LEU A C 1
ATOM 1718 O O . LEU A 1 221 ? 23.996 -11.047 -14.312 1.00 37.62 221 LEU A O 1
ATOM 1722 N N . VAL A 1 222 ? 26.230 -11.039 -14.180 1.00 34.53 222 VAL A N 1
ATOM 1723 C CA . VAL A 1 222 ? 26.474 -11.541 -15.559 1.00 34.53 222 VAL A CA 1
ATOM 1724 C C . VAL A 1 222 ? 27.347 -12.814 -15.595 1.00 34.53 222 VAL A C 1
ATOM 1726 O O . VAL A 1 222 ? 27.893 -13.175 -16.627 1.00 34.53 222 VAL A O 1
ATOM 1729 N N . THR A 1 223 ? 27.478 -13.557 -14.494 1.00 35.84 223 THR A N 1
ATOM 1730 C CA . THR A 1 223 ? 28.242 -14.824 -14.483 1.00 35.84 223 THR A CA 1
ATOM 1731 C C . THR A 1 223 ? 27.458 -15.990 -13.896 1.00 35.84 223 THR A C 1
ATOM 1733 O O . THR A 1 223 ? 27.940 -16.669 -13.004 1.00 35.84 223 THR A O 1
ATOM 1736 N N . VAL A 1 224 ? 26.274 -16.275 -14.445 1.00 40.44 224 VAL A N 1
ATOM 1737 C CA . VAL A 1 224 ? 25.788 -17.662 -14.578 1.00 40.44 224 VAL A CA 1
ATOM 1738 C C . VAL A 1 224 ? 24.969 -17.772 -15.865 1.00 40.44 224 VAL A C 1
ATOM 1740 O O . VAL A 1 224 ? 23.749 -17.679 -15.839 1.00 40.44 224 VAL A O 1
ATOM 1743 N N . GLN A 1 225 ? 25.651 -17.945 -16.995 1.00 37.25 225 GLN A N 1
ATOM 1744 C CA . GLN A 1 225 ? 25.196 -18.765 -18.123 1.00 37.25 225 GLN A CA 1
ATOM 1745 C C . GLN A 1 225 ? 26.355 -18.907 -19.119 1.00 37.25 225 GLN A C 1
ATOM 1747 O O . GLN A 1 225 ? 26.378 -18.284 -20.166 1.00 37.25 225 GLN A O 1
ATOM 1752 N N . ASP A 1 226 ? 27.327 -19.740 -18.757 1.00 31.58 226 ASP A N 1
ATOM 1753 C CA . ASP A 1 226 ? 28.134 -20.482 -19.729 1.00 31.58 226 ASP A CA 1
ATOM 1754 C C . ASP A 1 226 ? 28.230 -21.922 -19.222 1.00 31.58 226 ASP A C 1
ATOM 1756 O O . ASP A 1 226 ? 29.263 -22.424 -18.786 1.00 31.58 226 ASP A O 1
ATOM 1760 N N . GLY A 1 227 ? 27.075 -22.587 -19.215 1.00 37.44 227 GLY A N 1
ATOM 1761 C CA . GLY A 1 227 ? 27.025 -24.039 -19.256 1.00 37.44 227 GLY A CA 1
ATOM 1762 C C . GLY A 1 227 ? 27.215 -24.472 -20.702 1.00 37.44 227 GLY A C 1
ATOM 1763 O O . GLY A 1 227 ? 26.232 -24.655 -21.414 1.00 37.44 227 GLY A O 1
ATOM 1764 N N . SER A 1 228 ? 28.467 -24.625 -21.136 1.00 32.03 228 SER A N 1
ATOM 1765 C CA . SER A 1 228 ? 28.795 -25.372 -22.349 1.00 32.03 228 SER A CA 1
ATOM 1766 C C . SER A 1 228 ? 29.466 -26.693 -21.967 1.00 32.03 228 SER A C 1
ATOM 1768 O O . SER A 1 228 ? 30.604 -26.743 -21.518 1.00 32.03 228 SER A O 1
ATOM 1770 N N . SER A 1 229 ? 28.672 -27.759 -22.097 1.00 33.75 229 SER A N 1
ATOM 1771 C CA . SER A 1 229 ? 29.041 -29.064 -22.661 1.00 33.75 229 SER A CA 1
ATOM 1772 C C . SER A 1 229 ? 30.458 -29.611 -22.423 1.00 33.75 229 SER A C 1
ATOM 1774 O O . SER A 1 229 ? 31.388 -29.239 -23.137 1.00 33.75 229 SER A O 1
ATOM 1776 N N . SER A 1 230 ? 30.537 -30.649 -21.582 1.00 33.03 230 SER A N 1
ATOM 1777 C CA . SER A 1 230 ? 31.112 -31.968 -21.920 1.00 33.03 230 SER A CA 1
ATOM 1778 C C . SER A 1 230 ? 30.751 -32.998 -20.856 1.00 33.03 230 SER A C 1
ATOM 1780 O O . SER A 1 230 ? 31.038 -32.700 -19.674 1.00 33.03 230 SER A O 1
#

Foldseek 3Di:
DPPQAPPVRQGADEEADAAQGLVVQLLCLLPDDPVNVVRYQAREYELYDDDDPVSDPPVSSVSCLQRYAYEYELQRQRSQHPQDQDDDPPDRDSDDSPHYFYFYFPDDHPLSSPPVRTDDDPPGGHTDPHHDPVSVLNSQLNVQLVVVDDPVLVVLLVVLLVVLVVVLVDPDSVSLVPDPPDSPVVSLVSSLPDPSHDPVSNVSSVVSNVVSVVVPPPPPPPPPDPPDDD

Radius of gyration: 19.8 Å; chains: 1; bounding box: 54×53×49 Å

pLDDT: mean 71.63, std 19.91, range [25.81, 97.0]

InterPro domains:
  IPR024499 Mbeg1-like [PF11187] (15-163)
  IPR029058 Alpha/Beta hydrolase fold [SSF53474] (12-100)

Organism: NCBI:txid358743